Protein AF-A0A349YRS5-F1 (afdb_monomer)

Mean predicted aligned error: 6.75 Å

Solvent-accessible surface area (backbone atoms only — not comparable to full-atom values): 13621 Å² total; per-residue (Å²): 133,70,89,57,61,86,84,57,50,69,67,52,47,31,51,50,52,54,49,52,39,61,76,34,66,84,51,34,19,33,78,42,52,66,72,74,42,80,62,32,50,51,46,48,50,60,59,49,63,75,43,62,90,45,69,84,42,66,69,57,45,72,68,31,41,66,50,50,53,49,48,51,18,53,76,48,39,84,59,73,55,45,65,62,51,51,52,53,52,52,58,57,50,70,76,37,58,69,75,54,49,52,52,49,32,45,48,48,44,50,51,34,56,79,67,62,39,40,58,68,51,97,62,46,80,48,71,61,43,51,52,42,60,28,50,63,64,38,55,65,42,70,71,51,52,53,51,50,52,52,60,55,67,67,46,87,77,79,69,86,40,71,72,54,51,52,54,51,44,52,67,72,41,40,45,55,67,69,59,37,56,71,67,40,46,50,56,44,52,51,51,50,55,51,50,50,51,42,32,68,73,66,66,46,49,62,68,56,45,52,67,76,43,62,69,50,50,42,69,56,48,54,52,46,40,54,48,42,54,51,51,52,53,53,53,54,61,62,70,77,111

Structure (mmCIF, N/CA/C/O backbone):
data_AF-A0A349YRS5-F1
#
_entry.id   AF-A0A349YRS5-F1
#
loop_
_atom_site.group_PDB
_atom_site.id
_atom_site.type_symbol
_atom_site.label_atom_id
_atom_site.label_alt_id
_atom_site.label_comp_id
_atom_site.label_asym_id
_atom_site.label_entity_id
_atom_site.label_seq_id
_atom_site.pdbx_PDB_ins_code
_atom_site.Cartn_x
_atom_site.Cartn_y
_atom_site.Cartn_z
_atom_site.occupancy
_atom_site.B_iso_or_equiv
_atom_site.auth_seq_id
_atom_site.auth_comp_id
_atom_site.auth_asym_id
_atom_site.auth_atom_id
_atom_site.pdbx_PDB_model_num
ATOM 1 N N . MET A 1 1 ? 0.084 -20.744 2.364 1.00 56.84 1 MET A N 1
ATOM 2 C CA . MET A 1 1 ? -0.082 -20.944 3.818 1.00 56.84 1 MET A CA 1
ATOM 3 C C . MET A 1 1 ? -0.581 -19.625 4.374 1.00 56.84 1 MET A C 1
ATOM 5 O O . MET A 1 1 ? -0.015 -18.611 3.984 1.00 56.84 1 MET A O 1
ATOM 9 N N . ASN A 1 2 ? -1.650 -19.629 5.167 1.00 76.69 2 ASN A N 1
ATOM 10 C CA . ASN A 1 2 ? -2.227 -18.401 5.727 1.00 76.69 2 ASN A CA 1
ATOM 11 C C . ASN A 1 2 ? -1.286 -17.829 6.794 1.00 76.69 2 ASN A C 1
ATOM 13 O O . ASN A 1 2 ? -0.588 -18.596 7.462 1.00 76.69 2 ASN A O 1
ATOM 17 N N . MET A 1 3 ? -1.243 -16.505 6.924 1.00 84.19 3 MET A N 1
ATOM 18 C CA . MET A 1 3 ? -0.431 -15.836 7.945 1.00 84.19 3 MET A CA 1
ATOM 19 C C . MET A 1 3 ? -1.120 -15.859 9.313 1.00 84.19 3 MET A C 1
ATOM 21 O O . MET A 1 3 ? -0.452 -15.929 10.340 1.00 84.19 3 MET A O 1
ATOM 25 N N . LEU A 1 4 ? -2.450 -15.793 9.322 1.00 87.81 4 LEU A N 1
ATOM 26 C CA . LEU A 1 4 ? -3.288 -15.680 10.503 1.00 87.81 4 LEU A CA 1
ATOM 27 C C . LEU A 1 4 ? -4.075 -16.974 10.723 1.00 87.81 4 LEU A C 1
ATOM 29 O O . LEU A 1 4 ? -4.604 -17.578 9.787 1.00 87.81 4 LEU A O 1
ATOM 33 N N . ASP A 1 5 ? -4.197 -17.366 11.989 1.00 86.00 5 ASP A N 1
ATOM 34 C CA . ASP A 1 5 ? -5.050 -18.472 12.416 1.00 86.00 5 ASP A CA 1
ATOM 35 C C . ASP A 1 5 ? -6.344 -17.936 13.049 1.00 86.00 5 ASP A C 1
ATOM 37 O O . ASP A 1 5 ? -6.356 -16.943 13.781 1.00 86.00 5 ASP A O 1
ATOM 41 N N . SER A 1 6 ? -7.462 -18.606 12.765 1.00 82.81 6 SER A N 1
ATOM 42 C CA . SER A 1 6 ? -8.791 -18.257 13.281 1.00 82.81 6 SER A CA 1
ATOM 43 C C . SER A 1 6 ? -8.921 -18.310 14.811 1.00 82.81 6 SER A C 1
ATOM 45 O O . SER A 1 6 ? -9.888 -17.774 15.357 1.00 82.81 6 SER A O 1
ATOM 47 N N . THR A 1 7 ? -7.972 -18.935 15.508 1.00 86.38 7 THR A N 1
ATOM 48 C CA . THR A 1 7 ? -7.892 -19.011 16.970 1.00 86.38 7 THR A CA 1
ATOM 49 C C . THR A 1 7 ? -7.209 -17.793 17.591 1.00 86.38 7 THR A C 1
ATOM 51 O O . THR A 1 7 ? -7.458 -17.510 18.762 1.00 86.38 7 THR A O 1
ATOM 54 N N . LEU A 1 8 ? -6.447 -17.011 16.815 1.00 88.31 8 LEU A N 1
ATOM 55 C CA . LEU A 1 8 ? -5.715 -15.854 17.330 1.00 88.31 8 LEU A CA 1
ATOM 56 C C . LEU A 1 8 ? -6.669 -14.754 17.812 1.00 88.31 8 LEU A C 1
ATOM 58 O O . LEU A 1 8 ? -7.643 -14.375 17.144 1.00 88.31 8 LEU A O 1
ATOM 62 N N . SER A 1 9 ? -6.376 -14.203 18.981 1.00 89.75 9 SER A N 1
ATOM 63 C CA . SER A 1 9 ? -6.917 -12.934 19.458 1.00 89.75 9 SER A CA 1
ATOM 64 C C . SER A 1 9 ? -6.357 -11.764 18.642 1.00 89.75 9 SER A C 1
ATOM 66 O O . SER A 1 9 ? -5.326 -11.882 17.989 1.00 89.75 9 SER A O 1
ATOM 68 N N . LEU A 1 10 ? -6.998 -10.590 18.698 1.00 88.94 10 LEU A N 1
ATOM 69 C CA . LEU A 1 10 ? -6.473 -9.398 18.013 1.00 88.94 10 LEU A CA 1
ATOM 70 C C . LEU A 1 10 ? -5.079 -8.992 18.501 1.00 88.94 10 LEU A C 1
ATOM 72 O O . LEU A 1 10 ? -4.285 -8.526 17.699 1.00 88.94 10 LEU A O 1
ATOM 76 N N . LYS A 1 11 ? -4.763 -9.204 19.785 1.00 91.81 11 LYS A N 1
ATOM 77 C CA . LYS A 1 11 ? -3.414 -8.943 20.308 1.00 91.81 11 LYS A CA 1
ATOM 78 C C . LYS A 1 11 ? -2.377 -9.866 19.669 1.00 91.81 11 LYS A C 1
ATOM 80 O O . LYS A 1 11 ? -1.285 -9.423 19.341 1.00 91.81 11 LYS A O 1
ATOM 85 N N . GLU A 1 12 ? -2.726 -11.135 19.478 1.00 93.75 12 GLU A N 1
ATOM 86 C CA . GLU A 1 12 ? -1.850 -12.101 18.811 1.00 93.75 12 GLU A CA 1
ATOM 87 C C . GLU A 1 12 ? -1.746 -11.828 17.308 1.00 93.75 12 GLU A C 1
ATOM 89 O O . GLU A 1 12 ? -0.670 -11.991 16.741 1.00 93.75 12 GLU A O 1
ATOM 94 N N . ILE A 1 13 ? -2.821 -11.361 16.665 1.00 93.19 13 ILE A N 1
ATOM 95 C CA . ILE A 1 13 ? -2.788 -10.914 15.266 1.00 93.19 13 ILE A CA 1
ATOM 96 C C . ILE A 1 13 ? -1.872 -9.695 15.119 1.00 93.19 13 ILE A C 1
ATOM 98 O O . ILE A 1 13 ? -0.989 -9.716 14.270 1.00 93.19 13 ILE A O 1
ATOM 102 N N . GLU A 1 14 ? -2.028 -8.676 15.969 1.00 93.81 14 GLU A N 1
ATOM 103 C CA . GLU A 1 14 ? -1.174 -7.482 15.985 1.00 93.81 14 GLU A CA 1
ATOM 104 C C . GLU A 1 14 ? 0.304 -7.868 16.115 1.00 93.81 14 GLU A C 1
ATOM 106 O O . GLU A 1 14 ? 1.143 -7.430 15.329 1.00 93.81 14 GLU A O 1
A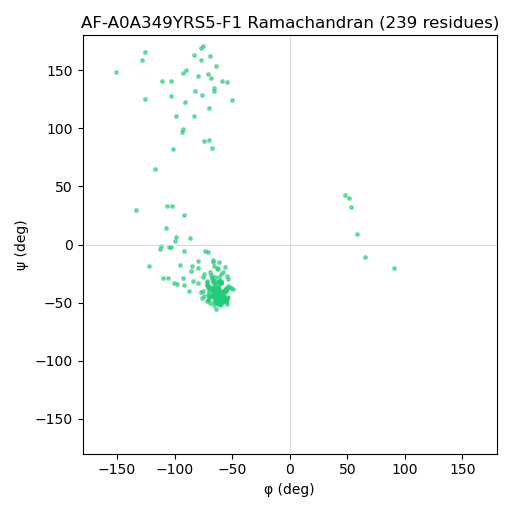TOM 111 N N . HIS A 1 15 ? 0.610 -8.763 17.059 1.00 94.12 15 HIS A N 1
ATOM 112 C CA . HIS A 1 15 ? 1.958 -9.280 17.255 1.00 94.12 15 HIS A CA 1
ATOM 113 C C . HIS A 1 15 ? 2.466 -10.052 16.030 1.00 94.12 15 HIS A C 1
ATOM 115 O O . HIS A 1 15 ? 3.591 -9.834 15.594 1.00 94.12 15 HIS A O 1
ATOM 121 N N . THR A 1 16 ? 1.628 -10.905 15.436 1.00 93.56 16 THR A N 1
ATOM 122 C CA . THR A 1 16 ? 1.968 -11.690 14.238 1.00 93.56 16 THR A CA 1
ATOM 123 C C . THR A 1 16 ? 2.288 -10.787 13.047 1.00 93.56 16 THR A C 1
ATOM 125 O O . THR A 1 16 ? 3.259 -11.032 12.332 1.00 93.56 16 THR A O 1
ATOM 128 N N . LEU A 1 17 ? 1.508 -9.720 12.845 1.00 92.56 17 LEU A N 1
ATOM 129 C CA . LEU A 1 17 ? 1.749 -8.727 11.798 1.00 92.56 17 LEU A CA 1
ATOM 130 C C . LEU A 1 17 ? 3.063 -7.976 12.043 1.00 92.56 17 LEU A C 1
ATOM 132 O O . LEU A 1 17 ? 3.889 -7.889 11.135 1.00 92.56 17 LEU A O 1
ATOM 136 N N . ALA A 1 18 ? 3.297 -7.499 13.269 1.00 91.94 18 ALA A N 1
ATOM 137 C CA . ALA A 1 18 ? 4.545 -6.831 13.637 1.00 91.94 18 ALA A CA 1
ATOM 138 C C . ALA A 1 18 ? 5.767 -7.746 13.431 1.00 91.94 18 ALA A C 1
ATOM 140 O O . ALA A 1 18 ? 6.769 -7.338 12.841 1.00 91.94 18 ALA A O 1
ATOM 141 N N . GLU A 1 19 ? 5.674 -9.014 13.843 1.00 92.00 19 GLU A N 1
ATOM 142 C CA . GLU A 1 19 ? 6.720 -10.004 13.593 1.00 92.00 19 GLU A CA 1
ATOM 143 C C . GLU A 1 19 ? 6.942 -10.257 12.101 1.00 92.00 19 GLU A C 1
ATOM 145 O O . GLU A 1 19 ? 8.088 -10.410 11.676 1.00 92.00 19 GLU A O 1
ATOM 150 N N . ALA A 1 20 ? 5.877 -10.321 11.298 1.00 90.06 20 ALA A N 1
ATOM 151 C CA . ALA A 1 20 ? 5.981 -10.528 9.859 1.00 90.06 20 ALA A CA 1
ATOM 152 C C . ALA A 1 20 ? 6.712 -9.364 9.175 1.00 90.06 20 ALA A C 1
ATOM 154 O O . ALA A 1 20 ? 7.584 -9.611 8.338 1.00 90.06 20 ALA A O 1
ATOM 155 N N . ILE A 1 21 ? 6.413 -8.122 9.572 1.00 89.12 21 ILE A N 1
ATOM 156 C CA . ILE A 1 21 ? 7.116 -6.921 9.098 1.00 89.12 21 ILE A CA 1
ATOM 157 C C . ILE A 1 21 ? 8.593 -6.983 9.512 1.00 89.12 21 ILE A C 1
ATOM 159 O O . ILE A 1 21 ? 9.483 -6.849 8.671 1.00 89.12 21 ILE A O 1
ATOM 163 N N . ALA A 1 22 ? 8.871 -7.268 10.788 1.00 87.31 22 ALA A N 1
ATOM 164 C CA . ALA A 1 22 ? 10.231 -7.301 11.321 1.00 87.31 22 ALA A CA 1
ATOM 165 C C . ALA A 1 22 ? 11.098 -8.417 10.705 1.00 87.31 22 ALA A C 1
ATOM 167 O O . ALA A 1 22 ? 12.252 -8.179 10.345 1.00 87.31 22 ALA A O 1
ATOM 168 N N . LYS A 1 23 ? 10.556 -9.633 10.547 1.00 86.50 23 LYS A N 1
ATOM 169 C CA . LYS A 1 23 ? 11.267 -10.788 9.961 1.00 86.50 23 LYS A CA 1
ATOM 170 C C . LYS A 1 23 ? 11.564 -10.593 8.475 1.00 86.50 23 LYS A C 1
ATOM 172 O O . LYS A 1 23 ? 12.559 -11.115 7.982 1.00 86.50 23 LYS A O 1
ATOM 177 N N . LYS A 1 24 ? 10.719 -9.842 7.763 1.00 80.12 24 LYS A N 1
ATOM 178 C CA . LYS A 1 24 ? 10.863 -9.538 6.332 1.00 80.12 24 LYS A CA 1
ATOM 179 C C . LYS A 1 24 ? 11.397 -8.121 6.097 1.00 80.12 24 LYS A C 1
ATOM 181 O O . LYS A 1 24 ? 11.022 -7.480 5.112 1.00 80.12 24 LYS A O 1
ATOM 186 N N . LYS A 1 25 ? 12.259 -7.624 6.993 1.00 72.06 25 LYS A N 1
ATOM 187 C CA . LYS A 1 25 ? 12.823 -6.272 6.909 1.00 72.06 25 LYS A CA 1
ATOM 188 C C . LYS A 1 25 ? 13.393 -6.009 5.510 1.00 72.06 25 LYS A C 1
ATOM 190 O O . LYS A 1 25 ? 14.218 -6.773 5.019 1.00 72.06 25 LYS A O 1
ATOM 195 N N . GLY A 1 26 ? 12.922 -4.940 4.873 1.00 70.00 26 GLY A N 1
ATOM 196 C CA . GLY A 1 26 ? 13.306 -4.553 3.511 1.00 70.00 26 GLY A CA 1
ATOM 197 C C . GLY A 1 26 ? 12.424 -5.126 2.396 1.00 70.00 26 GLY A C 1
ATOM 198 O O . GLY A 1 26 ? 12.389 -4.515 1.332 1.00 70.00 26 GLY A O 1
ATOM 199 N N . LYS A 1 27 ? 11.672 -6.211 2.643 1.00 77.56 27 LYS A N 1
ATOM 200 C CA . LYS A 1 27 ? 10.698 -6.791 1.695 1.00 77.56 27 LYS A CA 1
ATOM 201 C C . LYS A 1 27 ? 9.260 -6.361 1.968 1.00 77.56 27 LYS A C 1
ATOM 203 O O . LYS A 1 27 ? 8.484 -6.192 1.038 1.00 77.56 27 LYS A O 1
ATOM 208 N N . VAL A 1 28 ? 8.898 -6.168 3.237 1.00 84.19 28 VAL A N 1
ATOM 209 C CA . VAL A 1 28 ? 7.606 -5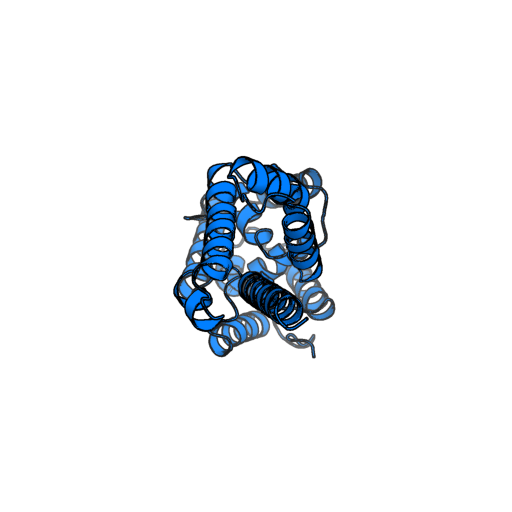.570 3.604 1.00 84.19 28 VAL A CA 1
ATOM 210 C C . VAL A 1 28 ? 7.816 -4.075 3.784 1.00 84.19 28 VAL A C 1
ATOM 212 O O . VAL A 1 28 ? 8.313 -3.638 4.820 1.00 84.19 28 VAL A O 1
ATOM 215 N N . ARG A 1 29 ? 7.508 -3.304 2.739 1.00 80.50 29 ARG A N 1
ATOM 216 C CA . ARG A 1 29 ? 7.678 -1.845 2.712 1.00 80.50 29 ARG A CA 1
ATOM 217 C C . ARG A 1 29 ? 6.352 -1.133 2.830 1.00 80.50 29 ARG A C 1
ATOM 219 O O . ARG A 1 29 ? 6.311 -0.044 3.366 1.00 80.50 29 ARG A O 1
ATOM 226 N N . THR A 1 30 ? 5.269 -1.732 2.379 1.00 80.94 30 THR A N 1
ATOM 227 C CA . THR A 1 30 ? 3.906 -1.226 2.523 1.00 80.94 30 THR A CA 1
ATOM 228 C C . THR A 1 30 ? 3.026 -2.282 3.176 1.00 80.94 30 THR A C 1
ATOM 230 O O . THR A 1 30 ? 3.387 -3.458 3.232 1.00 80.94 30 THR A O 1
ATOM 233 N N . ILE A 1 31 ? 1.837 -1.889 3.640 1.00 80.44 31 ILE A N 1
ATOM 234 C CA . ILE A 1 31 ? 0.835 -2.850 4.127 1.00 80.44 31 ILE A CA 1
ATOM 235 C C . ILE A 1 31 ? 0.436 -3.843 3.019 1.00 80.44 31 ILE A C 1
ATOM 237 O O . ILE A 1 31 ? 0.171 -5.008 3.310 1.00 80.44 31 ILE A O 1
ATOM 241 N N . GLY A 1 32 ? 0.459 -3.419 1.750 1.00 75.00 32 GLY A N 1
ATOM 242 C CA . GLY A 1 32 ? 0.218 -4.291 0.595 1.00 75.00 32 GLY A CA 1
ATOM 243 C C . GLY A 1 32 ? 1.228 -5.437 0.464 1.00 75.00 32 GLY A C 1
ATOM 244 O O . GLY A 1 32 ? 0.862 -6.545 0.076 1.00 75.00 32 GLY A O 1
ATOM 245 N N . ASP A 1 33 ? 2.478 -5.224 0.884 1.00 79.12 33 ASP A N 1
ATOM 246 C CA . ASP A 1 33 ? 3.545 -6.228 0.770 1.00 79.12 33 ASP A CA 1
ATOM 247 C C . ASP A 1 33 ? 3.400 -7.385 1.784 1.00 79.12 33 ASP A C 1
ATOM 249 O O . ASP A 1 33 ? 4.143 -8.369 1.731 1.00 79.12 33 ASP A O 1
ATOM 253 N N . LEU A 1 34 ? 2.434 -7.316 2.712 1.00 80.81 34 LEU A N 1
ATOM 254 C CA . LEU A 1 34 ? 2.158 -8.401 3.661 1.00 80.81 34 LEU A CA 1
ATOM 255 C C . LEU A 1 34 ? 1.608 -9.671 2.984 1.00 80.81 34 LEU A C 1
ATOM 257 O O . LEU A 1 34 ? 1.640 -10.731 3.611 1.00 80.81 34 LEU A O 1
ATOM 261 N N . GLN A 1 35 ? 1.176 -9.594 1.714 1.00 76.44 35 GLN A N 1
ATOM 262 C CA . GLN A 1 35 ? 0.700 -10.729 0.900 1.00 76.44 35 GLN A CA 1
ATOM 263 C C . GLN A 1 35 ? -0.324 -11.611 1.634 1.00 76.44 35 GLN A C 1
ATOM 265 O O . GLN A 1 35 ? -0.258 -12.843 1.610 1.00 76.44 35 GLN A O 1
ATOM 270 N N . LEU A 1 36 ? -1.263 -10.975 2.331 1.00 80.81 36 LEU A N 1
ATOM 271 C CA . LEU A 1 36 ? -2.300 -11.683 3.068 1.00 80.81 36 LEU A CA 1
ATOM 272 C C . LEU A 1 36 ? -3.271 -12.378 2.114 1.00 80.81 36 LEU A C 1
ATOM 274 O O . LEU A 1 36 ? -3.622 -11.879 1.045 1.00 80.81 36 LEU A O 1
ATOM 278 N N . THR A 1 37 ? -3.715 -13.559 2.521 1.00 83.94 37 THR A N 1
ATOM 279 C CA . THR A 1 37 ? -4.666 -14.369 1.765 1.00 83.94 37 THR A CA 1
ATOM 280 C C . THR A 1 37 ? -6.103 -13.919 2.021 1.00 83.94 37 THR A C 1
ATOM 282 O O . THR A 1 37 ? -6.411 -13.289 3.032 1.00 83.94 37 THR A O 1
ATOM 285 N N . SER A 1 38 ? -7.032 -14.326 1.149 1.00 82.12 38 SER A N 1
ATOM 286 C CA . SER A 1 38 ? -8.472 -14.105 1.365 1.00 82.12 38 SER A CA 1
ATOM 287 C C . SER A 1 38 ? -8.972 -14.625 2.720 1.00 82.12 38 SER A C 1
ATOM 289 O O . SER A 1 38 ? -9.910 -14.065 3.283 1.00 82.12 38 SER A O 1
ATOM 291 N N . GLU A 1 39 ? -8.344 -15.668 3.265 1.00 86.19 39 GLU A N 1
ATOM 292 C CA . GLU A 1 39 ? -8.711 -16.244 4.556 1.00 86.19 39 GLU A CA 1
ATOM 293 C C . GLU A 1 39 ? -8.205 -15.401 5.733 1.00 86.19 39 GLU A C 1
ATOM 295 O O . GLU A 1 39 ? -8.967 -15.146 6.667 1.00 86.19 39 GLU A O 1
ATOM 300 N N . ASP A 1 40 ? -6.979 -14.873 5.649 1.00 87.81 40 ASP A N 1
ATOM 301 C CA . ASP A 1 40 ? -6.434 -13.930 6.639 1.00 87.81 40 ASP A CA 1
ATOM 302 C C . ASP A 1 40 ? -7.368 -12.723 6.810 1.00 87.81 40 ASP A C 1
ATOM 304 O O . ASP A 1 40 ? -7.672 -12.276 7.921 1.00 87.81 40 ASP A O 1
ATOM 308 N N . TYR A 1 41 ? -7.917 -12.240 5.697 1.00 84.75 41 TYR A N 1
ATOM 309 C CA . TYR A 1 41 ? -8.850 -11.126 5.704 1.00 84.75 41 TYR A CA 1
ATOM 310 C C . TYR A 1 41 ? -10.225 -11.463 6.282 1.00 84.75 41 TYR A C 1
ATOM 312 O O . TYR A 1 41 ? -10.820 -10.626 6.968 1.00 84.75 41 TYR A O 1
ATOM 320 N N . LYS A 1 42 ? -10.741 -12.682 6.070 1.00 86.31 42 LYS A N 1
ATOM 321 C CA . LYS A 1 42 ? -11.972 -13.128 6.747 1.00 86.31 42 LYS A CA 1
ATOM 322 C C . LYS A 1 42 ? -11.781 -13.148 8.258 1.00 86.31 42 LYS A C 1
ATOM 324 O O . LYS A 1 42 ? -12.671 -12.691 8.979 1.00 86.31 42 LYS A O 1
ATOM 329 N N . ILE A 1 43 ? -10.625 -13.618 8.732 1.00 89.25 43 ILE A N 1
ATOM 330 C CA . ILE A 1 43 ? -10.279 -13.622 10.158 1.00 89.25 43 ILE A CA 1
ATOM 331 C C . ILE A 1 43 ? -10.280 -12.185 10.697 1.00 89.25 43 ILE A C 1
ATOM 333 O O . ILE A 1 43 ? -10.997 -11.902 11.661 1.00 89.25 43 ILE A O 1
ATOM 337 N N . LEU A 1 44 ? -9.575 -11.257 10.037 1.00 89.00 44 LEU A N 1
ATOM 338 C CA . LEU A 1 44 ? -9.559 -9.836 10.415 1.00 89.00 44 LEU A CA 1
ATOM 339 C C . LEU A 1 44 ? -10.967 -9.220 10.429 1.00 89.00 44 LEU A C 1
ATOM 341 O O . LEU A 1 44 ? -11.350 -8.572 11.405 1.00 89.00 44 LEU A O 1
ATOM 345 N N . SER A 1 45 ? -11.779 -9.469 9.397 1.00 87.62 45 SER A N 1
ATOM 346 C CA . SER A 1 45 ? -13.146 -8.941 9.314 1.00 87.62 45 SER A CA 1
ATOM 347 C C . SER A 1 45 ? -14.027 -9.430 10.463 1.00 87.62 45 SER A C 1
ATOM 349 O O . SER A 1 45 ? -14.731 -8.636 11.093 1.00 87.62 45 SER A O 1
ATOM 351 N N . LEU A 1 46 ? -13.971 -10.727 10.783 1.00 86.81 46 LEU A N 1
ATOM 352 C CA . LEU A 1 46 ? -14.726 -11.303 11.896 1.00 86.81 46 LEU A CA 1
ATOM 353 C C . LEU A 1 46 ? -14.307 -10.696 13.234 1.00 86.81 46 LEU A C 1
ATOM 355 O O . LEU A 1 46 ? -15.167 -10.390 14.062 1.00 86.81 46 LEU A O 1
ATOM 359 N N . ARG A 1 47 ? -13.003 -10.478 13.435 1.00 87.19 47 ARG A N 1
ATOM 360 C CA . ARG A 1 47 ? -12.484 -9.840 14.646 1.00 87.19 47 ARG A CA 1
ATOM 361 C C . ARG A 1 47 ? -12.968 -8.400 14.770 1.00 87.19 47 ARG A C 1
ATOM 363 O O . ARG A 1 47 ? -13.518 -8.048 15.810 1.00 87.19 47 ARG A O 1
ATOM 370 N N . PHE A 1 48 ? -12.872 -7.596 13.713 1.00 84.38 48 PHE A N 1
ATOM 371 C CA . PHE A 1 48 ? -13.255 -6.182 13.769 1.00 84.38 48 PHE A CA 1
ATOM 372 C C . PHE A 1 48 ? -14.764 -5.922 13.800 1.00 84.38 48 PHE A C 1
ATOM 374 O O . PHE A 1 48 ? -15.188 -4.926 14.390 1.00 84.38 48 PHE A O 1
ATOM 381 N N . ARG A 1 49 ? -15.607 -6.824 13.275 1.00 81.94 49 ARG A N 1
ATOM 382 C CA . ARG A 1 49 ? -17.074 -6.723 13.444 1.00 81.94 49 ARG A CA 1
ATOM 383 C C . ARG A 1 49 ? -17.479 -6.616 14.917 1.00 81.94 49 ARG A C 1
ATOM 385 O O . ARG A 1 49 ? -18.358 -5.825 15.248 1.00 81.94 49 ARG A O 1
ATOM 392 N N . GLY A 1 50 ? -16.798 -7.338 15.810 1.00 74.44 50 GLY A N 1
ATOM 393 C CA . GLY A 1 50 ? -17.044 -7.275 17.256 1.00 74.44 50 GLY A CA 1
ATOM 394 C C . GLY A 1 50 ? -16.712 -5.923 17.905 1.00 74.44 50 GLY A C 1
ATOM 395 O O . GLY A 1 50 ? -17.214 -5.629 18.994 1.00 74.44 50 GLY A O 1
ATOM 396 N N . PHE A 1 51 ? -15.913 -5.087 17.234 1.00 74.75 51 PHE A N 1
ATOM 397 C CA . PHE A 1 51 ? -15.405 -3.815 17.752 1.00 74.75 51 PHE A CA 1
ATOM 398 C C . PHE A 1 51 ? -16.111 -2.576 17.201 1.00 74.75 51 PHE A C 1
ATOM 400 O O . PHE A 1 51 ? -15.836 -1.481 17.682 1.00 74.75 51 PHE A O 1
ATOM 407 N N . GLN A 1 52 ? -17.083 -2.715 16.289 1.00 73.69 52 GLN A N 1
ATOM 408 C CA . GLN A 1 52 ? -17.850 -1.568 15.771 1.00 73.69 52 GLN A CA 1
ATOM 409 C C . GLN A 1 52 ? -18.487 -0.723 16.890 1.00 73.69 52 GLN A C 1
ATOM 411 O O . GLN A 1 52 ? -18.501 0.503 16.824 1.00 73.69 52 GLN A O 1
ATOM 416 N N . LYS A 1 53 ? -18.936 -1.362 17.978 1.00 79.75 53 LYS A N 1
ATOM 417 C CA . LYS A 1 53 ? -19.480 -0.670 19.161 1.00 79.75 53 LYS A CA 1
ATOM 418 C C . LYS A 1 53 ? -18.453 0.165 19.943 1.00 79.75 53 LYS A C 1
ATOM 420 O O . LYS A 1 53 ? -18.845 0.994 20.756 1.00 79.75 53 LYS A O 1
ATOM 425 N N . TYR A 1 54 ? -17.158 -0.043 19.706 1.00 80.25 54 TYR A N 1
ATOM 426 C CA . TYR A 1 54 ? -16.049 0.670 20.346 1.00 80.25 54 TYR A CA 1
ATOM 427 C C . TYR A 1 54 ? -15.350 1.654 19.399 1.00 80.25 54 TYR A C 1
ATOM 429 O O . TYR A 1 54 ? -14.278 2.144 19.732 1.00 80.25 54 TYR A O 1
ATOM 437 N N . GLN A 1 55 ? -15.951 1.992 18.252 1.00 77.94 55 GLN A N 1
ATOM 438 C CA . GLN A 1 55 ? -15.353 2.881 17.241 1.00 77.94 55 GLN A CA 1
ATOM 439 C C . GLN A 1 55 ? -14.941 4.273 17.764 1.00 77.94 55 GLN A C 1
ATOM 441 O O . GLN A 1 55 ? -14.110 4.930 17.145 1.00 77.94 55 GLN A O 1
ATOM 446 N N . ASN A 1 56 ? -15.489 4.707 18.906 1.00 83.38 56 ASN A N 1
ATOM 447 C CA . ASN A 1 56 ? -15.161 5.976 19.568 1.00 83.38 56 ASN A CA 1
ATOM 448 C C . ASN A 1 56 ? -14.159 5.827 20.731 1.00 83.38 56 ASN A C 1
ATOM 450 O O . ASN A 1 56 ? -13.926 6.785 21.464 1.00 83.38 56 ASN A O 1
ATOM 454 N N . ASN A 1 57 ? -13.598 4.635 20.946 1.00 88.81 57 ASN A N 1
ATOM 455 C CA . ASN A 1 57 ? -12.600 4.379 21.978 1.00 88.81 57 ASN A CA 1
ATOM 456 C C . ASN A 1 57 ? -11.199 4.406 21.359 1.00 88.81 57 ASN A C 1
ATOM 458 O O . ASN A 1 57 ? -10.838 3.492 20.619 1.00 88.81 57 ASN A O 1
ATOM 462 N N . ILE A 1 58 ? -10.412 5.434 21.689 1.00 88.19 58 ILE A N 1
ATOM 463 C CA . ILE A 1 58 ? -9.062 5.613 21.141 1.00 88.19 58 ILE A CA 1
ATOM 464 C C . ILE A 1 58 ? -8.132 4.436 21.463 1.00 88.19 58 ILE A C 1
ATOM 466 O O . ILE A 1 58 ? -7.362 4.032 20.601 1.00 88.19 58 ILE A O 1
ATOM 470 N N . ASN A 1 59 ? -8.313 3.788 22.619 1.00 89.88 59 ASN A N 1
ATOM 471 C CA . ASN A 1 59 ? -7.489 2.657 23.048 1.00 89.88 59 ASN A CA 1
ATOM 472 C C . ASN A 1 59 ? -7.549 1.475 22.067 1.00 89.88 59 ASN A C 1
ATOM 474 O O . ASN A 1 59 ? -6.642 0.652 22.042 1.00 89.88 59 ASN A O 1
ATOM 478 N N . ILE A 1 60 ? -8.633 1.341 21.290 1.00 89.38 60 ILE A N 1
ATOM 479 C CA . ILE A 1 60 ? -8.736 0.302 20.255 1.00 89.38 60 ILE A CA 1
ATOM 480 C C . ILE A 1 60 ? -7.782 0.594 19.103 1.00 89.38 60 ILE A C 1
ATOM 482 O O . ILE A 1 60 ? -7.185 -0.332 18.566 1.00 89.38 60 ILE A O 1
ATOM 486 N N . TYR A 1 61 ? -7.641 1.864 18.734 1.00 89.31 61 TYR A N 1
ATOM 487 C CA . TYR A 1 61 ? -6.737 2.273 17.672 1.00 89.31 61 TYR A CA 1
ATOM 488 C C . TYR A 1 61 ? -5.296 2.141 18.148 1.00 89.31 61 TYR A C 1
ATOM 490 O O . TYR A 1 61 ? -4.552 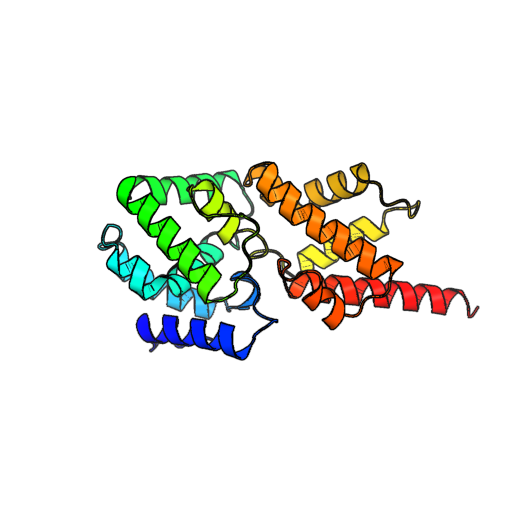1.430 17.500 1.00 89.31 61 TYR A O 1
ATOM 498 N N . GLU A 1 62 ? -4.964 2.654 19.336 1.00 90.19 62 GLU A N 1
ATOM 499 C CA . GLU A 1 62 ? -3.626 2.528 19.946 1.00 90.19 62 GLU A CA 1
ATOM 500 C C . GLU A 1 62 ? -3.155 1.064 20.085 1.00 90.19 62 GLU A C 1
ATOM 502 O O . GLU A 1 62 ? -1.981 0.761 19.902 1.00 90.19 62 GLU A O 1
ATOM 507 N N . GLN A 1 63 ? -4.054 0.131 20.429 1.00 91.62 63 GLN A N 1
ATOM 508 C CA . GLN A 1 63 ? -3.681 -1.272 20.671 1.00 91.62 63 GLN A CA 1
ATOM 509 C C . GLN A 1 63 ? -3.633 -2.144 19.414 1.00 91.62 63 GLN A C 1
ATOM 511 O O . GLN A 1 63 ? -3.021 -3.211 19.459 1.00 91.62 63 GLN A O 1
ATOM 516 N N . PHE A 1 64 ? -4.335 -1.758 18.347 1.00 92.88 64 PHE A N 1
ATOM 517 C CA . PHE A 1 64 ? -4.572 -2.616 17.180 1.00 92.88 64 PHE A CA 1
ATOM 518 C C . PHE A 1 64 ? -4.321 -1.882 15.857 1.00 92.88 64 PHE A C 1
ATOM 520 O O . PHE A 1 64 ? -4.986 -2.164 14.854 1.00 92.88 64 PHE A O 1
ATOM 527 N N . SER A 1 65 ? -3.404 -0.912 15.860 1.00 91.44 65 SER A N 1
ATOM 528 C CA . SER A 1 65 ? -3.103 -0.049 14.719 1.00 91.44 65 SER A CA 1
ATOM 529 C C . SER A 1 65 ? -2.752 -0.835 13.460 1.00 91.44 65 SER A C 1
ATOM 531 O O . SER A 1 65 ? -3.365 -0.602 12.420 1.00 91.44 65 SER A O 1
ATOM 533 N N . LEU A 1 66 ? -1.814 -1.790 13.522 1.00 91.38 66 LEU A N 1
ATOM 534 C CA . LEU A 1 66 ? -1.405 -2.562 12.343 1.00 91.38 66 LEU A CA 1
ATOM 535 C C . LEU A 1 66 ? -2.551 -3.418 11.822 1.00 91.38 66 LEU A C 1
ATOM 537 O O . LEU A 1 66 ? -2.788 -3.464 10.614 1.00 91.38 66 LEU A O 1
ATOM 541 N N . SER A 1 67 ? -3.296 -4.061 12.717 1.00 92.00 67 SER A N 1
ATOM 542 C CA . SER A 1 67 ? -4.456 -4.872 12.355 1.00 92.00 67 SER A CA 1
ATOM 543 C C . SER A 1 67 ? -5.532 -4.027 11.664 1.00 92.00 67 SER A C 1
ATOM 545 O O . SER A 1 67 ? -6.099 -4.452 10.656 1.00 92.00 67 SER A O 1
ATOM 547 N N . LEU A 1 68 ? -5.791 -2.813 12.162 1.00 89.69 68 LEU A N 1
ATOM 548 C CA . LEU A 1 68 ? -6.736 -1.864 11.568 1.00 89.69 68 LEU A CA 1
ATOM 549 C C . LEU A 1 68 ? -6.253 -1.353 10.212 1.00 89.69 68 LEU A C 1
ATOM 551 O O . LEU A 1 68 ? -7.044 -1.315 9.271 1.00 89.69 68 LEU A O 1
ATOM 555 N N . LEU A 1 69 ? -4.970 -1.003 10.093 1.00 88.06 69 LEU A N 1
ATOM 556 C CA . LEU A 1 69 ? -4.367 -0.560 8.836 1.00 88.06 69 LEU A CA 1
ATOM 557 C C . LEU A 1 69 ? -4.436 -1.648 7.760 1.00 88.06 69 LEU A C 1
ATOM 559 O O . LEU A 1 69 ? -4.795 -1.394 6.608 1.00 88.06 69 LEU A O 1
ATOM 563 N N . THR A 1 70 ? -4.150 -2.879 8.166 1.00 88.25 70 THR A N 1
ATOM 564 C CA . THR A 1 70 ? -4.214 -4.076 7.329 1.00 88.25 70 THR A CA 1
ATOM 565 C C . THR A 1 70 ? -5.639 -4.362 6.867 1.00 88.25 70 THR A C 1
ATOM 567 O O . THR A 1 70 ? -5.887 -4.579 5.680 1.00 88.25 70 THR A O 1
ATOM 570 N N . TYR A 1 71 ? -6.600 -4.316 7.792 1.00 86.50 71 TYR A N 1
ATOM 571 C CA . TYR A 1 71 ? -8.008 -4.512 7.471 1.00 86.50 71 TYR A CA 1
ATOM 572 C C . TYR A 1 71 ? -8.560 -3.396 6.573 1.00 86.50 71 TYR A C 1
ATOM 574 O O . TYR A 1 71 ? -9.279 -3.680 5.617 1.00 86.50 71 TYR A O 1
ATOM 582 N N . GLY A 1 72 ? -8.191 -2.142 6.846 1.00 82.81 72 GLY A N 1
ATOM 583 C CA . GLY A 1 72 ? -8.544 -0.985 6.027 1.00 82.81 72 GLY A CA 1
ATOM 584 C C . GLY A 1 72 ? -8.040 -1.131 4.596 1.00 82.81 72 GLY A C 1
ATOM 585 O O . GLY A 1 72 ? -8.831 -1.020 3.667 1.00 82.81 72 GLY A O 1
ATOM 586 N N . SER A 1 73 ? -6.767 -1.490 4.419 1.00 80.88 73 SER A N 1
ATOM 587 C CA . SER A 1 73 ? -6.179 -1.714 3.091 1.00 80.88 73 SER A CA 1
ATOM 588 C C . SER A 1 73 ? -6.945 -2.779 2.300 1.00 80.88 73 SER A C 1
ATOM 590 O O . SER A 1 73 ? -7.247 -2.585 1.127 1.00 80.88 73 SER A O 1
ATOM 592 N N . TYR A 1 74 ? -7.360 -3.869 2.954 1.00 78.62 74 TYR A N 1
ATOM 593 C CA . TYR A 1 74 ? -8.151 -4.917 2.307 1.00 78.62 74 TYR A CA 1
ATOM 594 C C . TYR A 1 74 ? -9.549 -4.484 1.881 1.00 78.62 74 TYR A C 1
ATOM 596 O O . TYR A 1 74 ? -9.990 -4.837 0.789 1.00 78.62 74 TYR A O 1
ATOM 604 N N . LEU A 1 75 ? -10.257 -3.741 2.740 1.00 77.31 75 LEU A N 1
ATOM 605 C CA . LEU A 1 75 ? -11.638 -3.320 2.482 1.00 77.31 75 LEU A CA 1
ATOM 606 C C . LEU A 1 75 ? -11.797 -2.588 1.149 1.00 77.31 75 LEU A C 1
ATOM 608 O O . LEU A 1 75 ? -12.884 -2.606 0.569 1.00 77.31 75 LEU A O 1
ATOM 612 N N . PHE A 1 76 ? -10.725 -1.953 0.686 1.00 75.25 76 PHE A N 1
ATOM 613 C CA . PHE A 1 76 ? -10.705 -1.180 -0.546 1.00 75.25 76 PHE A CA 1
ATOM 614 C C . PHE A 1 76 ? -9.828 -1.811 -1.633 1.00 75.25 76 PHE A C 1
ATOM 616 O O . PHE A 1 76 ? -9.833 -1.340 -2.764 1.00 75.25 76 PHE A O 1
ATOM 623 N N . MET A 1 77 ? -9.132 -2.912 -1.331 1.00 72.88 77 MET A N 1
ATOM 624 C CA . MET A 1 77 ? -8.237 -3.582 -2.272 1.00 72.88 77 MET A CA 1
ATOM 625 C C . MET A 1 77 ? -8.980 -4.143 -3.484 1.00 72.88 77 MET A C 1
ATOM 627 O O . MET A 1 77 ? -8.396 -4.203 -4.549 1.00 72.88 77 MET A O 1
ATOM 631 N N . THR A 1 78 ? -10.238 -4.568 -3.362 1.00 71.94 78 THR A N 1
ATOM 632 C CA . THR A 1 78 ? -11.006 -5.129 -4.494 1.00 71.94 78 THR A CA 1
ATOM 633 C C . THR A 1 78 ? -11.969 -4.131 -5.132 1.00 71.94 78 THR A C 1
ATOM 635 O O . THR A 1 78 ? -12.759 -4.522 -5.983 1.00 71.94 78 THR A O 1
ATOM 638 N N . GLU A 1 79 ? -11.984 -2.882 -4.669 1.00 78.38 79 GLU A N 1
ATOM 639 C CA . GLU A 1 79 ? -12.854 -1.848 -5.218 1.00 78.38 79 GLU A CA 1
ATOM 640 C C . GLU A 1 79 ? -12.115 -1.117 -6.344 1.00 78.38 79 GLU A C 1
ATOM 642 O O . GLU A 1 79 ? -11.012 -0.594 -6.149 1.00 78.38 79 GLU A O 1
ATOM 647 N N . GLU A 1 80 ? -12.716 -1.121 -7.530 1.00 74.19 80 GLU A N 1
ATOM 648 C CA . GLU A 1 80 ? -12.161 -0.470 -8.720 1.00 74.19 80 GLU A CA 1
ATOM 649 C C . GLU A 1 80 ? -12.697 0.959 -8.862 1.00 74.19 80 GLU A C 1
ATOM 651 O O . GLU A 1 80 ? -11.972 1.827 -9.340 1.00 74.19 80 GLU A O 1
ATOM 656 N N . GLU A 1 81 ? -13.914 1.227 -8.370 1.00 82.00 81 GLU A N 1
ATOM 657 C CA . GLU A 1 81 ? -14.601 2.512 -8.514 1.00 82.00 81 GLU A CA 1
ATOM 658 C C . GLU A 1 81 ? -14.153 3.532 -7.441 1.00 82.00 81 GLU A C 1
ATOM 660 O O . GLU A 1 81 ? -14.508 3.402 -6.258 1.00 82.00 81 GLU A O 1
ATOM 665 N N . PRO A 1 82 ? -13.423 4.603 -7.814 1.00 77.94 82 PRO A N 1
ATOM 666 C CA . PRO A 1 82 ? -12.891 5.595 -6.874 1.00 77.94 82 PRO A CA 1
ATOM 667 C C . PRO A 1 82 ? -13.929 6.263 -5.972 1.00 77.94 82 PRO A C 1
ATOM 669 O O . PRO A 1 82 ? -13.684 6.524 -4.787 1.00 77.94 82 PRO A O 1
ATOM 672 N N . GLN A 1 83 ? -15.098 6.558 -6.541 1.00 82.38 83 GLN A N 1
ATOM 673 C CA . GLN A 1 83 ? -16.193 7.230 -5.855 1.00 82.38 83 GLN A CA 1
ATOM 674 C C . GLN A 1 83 ? -16.737 6.342 -4.736 1.00 82.38 83 GLN A C 1
ATOM 676 O O . GLN A 1 83 ? -16.922 6.817 -3.617 1.00 82.38 83 GLN A O 1
ATOM 681 N N . VAL A 1 84 ? -16.889 5.040 -4.995 1.00 84.88 84 VAL A N 1
ATOM 682 C CA . VAL A 1 84 ? -17.380 4.073 -4.007 1.00 84.88 84 VAL A CA 1
ATOM 683 C C . VAL A 1 84 ? -16.410 3.956 -2.829 1.00 84.88 84 VAL A C 1
ATOM 685 O O . VAL A 1 84 ? -16.841 3.903 -1.673 1.00 84.88 84 VAL A O 1
ATOM 688 N N . ILE A 1 85 ? -15.098 3.957 -3.089 1.00 79.44 85 ILE A N 1
ATOM 689 C CA . ILE A 1 85 ? -14.078 3.940 -2.028 1.00 79.44 85 ILE A CA 1
ATOM 690 C C . ILE A 1 85 ? -14.176 5.198 -1.169 1.00 79.44 85 ILE A C 1
ATOM 692 O O . ILE A 1 85 ? -14.265 5.116 0.061 1.00 79.44 85 ILE A O 1
ATOM 696 N N . SER A 1 86 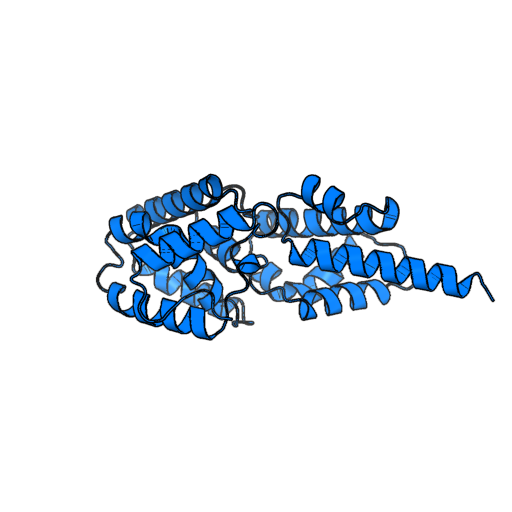? -14.196 6.357 -1.827 1.00 79.69 86 SER A N 1
ATOM 697 C CA . SER A 1 86 ? -14.260 7.656 -1.165 1.00 79.69 86 SER A CA 1
ATOM 698 C C . SER A 1 86 ? -15.504 7.752 -0.282 1.00 79.69 86 SER A C 1
ATOM 700 O O . SER A 1 86 ? -15.399 8.046 0.909 1.00 79.69 86 SER A O 1
ATOM 702 N N . GLU A 1 87 ? -16.679 7.414 -0.817 1.00 85.31 87 GLU A N 1
ATOM 703 C CA . GLU A 1 87 ? -17.944 7.402 -0.080 1.00 85.31 87 GLU A CA 1
ATOM 704 C C . GLU A 1 87 ? -17.904 6.478 1.142 1.00 85.31 87 GLU A C 1
ATOM 706 O O . GLU A 1 87 ? -18.320 6.880 2.234 1.00 85.31 87 GLU A O 1
ATOM 711 N N . LYS A 1 88 ? -17.366 5.258 0.999 1.00 84.44 88 LYS A N 1
ATOM 712 C CA . LYS A 1 88 ? -17.226 4.309 2.115 1.00 84.44 88 LYS A CA 1
ATOM 713 C C . LYS A 1 88 ? -16.341 4.881 3.222 1.00 84.44 88 LYS A C 1
ATOM 715 O O . LYS A 1 88 ? -16.721 4.814 4.393 1.00 84.44 88 LYS A O 1
ATOM 720 N N . ILE A 1 89 ? -15.193 5.469 2.884 1.00 81.88 89 ILE A N 1
ATOM 721 C CA . ILE A 1 89 ? -14.265 6.008 3.888 1.00 81.88 89 ILE A CA 1
ATOM 722 C C . ILE A 1 89 ? -14.843 7.251 4.560 1.00 81.88 89 ILE A C 1
ATOM 724 O O . ILE A 1 89 ? -14.831 7.331 5.789 1.00 81.88 89 ILE A O 1
ATOM 728 N N . TYR A 1 90 ? -15.425 8.183 3.802 1.00 85.12 90 TYR A N 1
ATOM 729 C CA . TYR A 1 90 ? -16.093 9.347 4.386 1.00 85.12 90 TYR A CA 1
ATOM 730 C C . TYR A 1 90 ? -17.289 8.946 5.260 1.00 85.12 90 TYR A C 1
ATOM 732 O O . TYR A 1 90 ? -17.506 9.548 6.312 1.00 85.12 90 TYR A O 1
ATOM 740 N N . SER A 1 91 ? -18.029 7.895 4.892 1.00 87.25 91 SER A N 1
ATOM 741 C CA . SER A 1 91 ? -19.113 7.335 5.711 1.00 87.25 91 SER A CA 1
ATOM 742 C C . SER A 1 91 ? -18.614 6.722 7.025 1.00 87.25 91 SER A C 1
ATOM 744 O O . SER A 1 91 ? -19.278 6.839 8.056 1.00 87.25 91 SER A O 1
ATOM 746 N N . LEU A 1 92 ? -17.445 6.074 7.024 1.00 84.00 92 LEU A N 1
ATOM 747 C CA . LEU A 1 92 ? -16.817 5.563 8.246 1.00 84.00 92 LEU A CA 1
ATOM 748 C C . LEU A 1 92 ? -16.290 6.710 9.116 1.00 84.00 92 LEU A C 1
ATOM 750 O O . LEU A 1 92 ? -16.582 6.760 10.310 1.00 84.00 92 LEU A O 1
ATOM 754 N N . ALA A 1 93 ? -15.570 7.655 8.511 1.00 85.12 93 ALA A N 1
ATOM 755 C CA . ALA A 1 93 ? -14.979 8.789 9.207 1.00 85.12 93 ALA A CA 1
ATOM 756 C C . ALA A 1 93 ? -16.042 9.704 9.831 1.00 85.12 93 ALA A C 1
ATOM 758 O O . ALA A 1 93 ? -15.874 10.144 10.965 1.00 85.12 93 ALA A O 1
ATOM 759 N N . SER A 1 94 ? -17.168 9.949 9.150 1.00 88.25 94 SER A N 1
ATOM 760 C CA . SER A 1 94 ? -18.235 10.837 9.641 1.00 88.25 94 SER A CA 1
ATOM 761 C C . SER A 1 94 ? -18.903 10.356 10.935 1.00 88.25 94 SER A C 1
ATOM 763 O O . SER A 1 94 ? -19.477 11.162 11.666 1.00 88.25 94 SER A O 1
ATOM 765 N N . LYS A 1 95 ? -18.791 9.062 11.259 1.00 88.62 95 LYS A N 1
ATOM 766 C CA . LYS A 1 95 ? -19.290 8.474 12.514 1.00 88.62 95 LYS A CA 1
ATOM 767 C C . LYS A 1 95 ? -18.360 8.721 13.703 1.00 88.62 95 LYS A C 1
ATOM 769 O O . LYS A 1 95 ? -18.771 8.513 14.844 1.00 88.62 95 LYS A O 1
ATOM 774 N N . ILE A 1 96 ? -17.126 9.145 13.440 1.00 87.06 96 ILE A N 1
ATOM 775 C CA . ILE A 1 96 ? -16.089 9.387 14.438 1.00 87.06 96 ILE A CA 1
ATOM 776 C C . ILE A 1 96 ? -15.975 10.904 14.657 1.00 87.06 96 ILE A C 1
ATOM 778 O O . ILE A 1 96 ? -15.796 11.647 13.692 1.00 87.06 96 ILE A O 1
ATOM 782 N N . PRO A 1 97 ? -16.034 11.407 15.901 1.00 90.19 97 PRO A N 1
ATOM 783 C CA . PRO A 1 97 ? -15.802 12.820 16.196 1.00 90.19 97 PRO A CA 1
ATOM 784 C C . PRO A 1 97 ? -14.457 13.333 15.655 1.00 90.19 97 PRO A C 1
ATOM 786 O O . PRO A 1 97 ? -13.435 12.665 15.798 1.00 90.19 97 PRO A O 1
ATOM 789 N N . GLN A 1 98 ? -14.415 14.556 15.113 1.00 89.56 98 GLN A N 1
ATOM 790 C CA . GLN A 1 98 ? -13.217 15.107 14.451 1.00 89.56 98 GLN A CA 1
ATOM 791 C C . GLN A 1 98 ? -11.951 15.093 15.330 1.00 89.56 98 GLN A C 1
ATOM 793 O O . GLN A 1 98 ? -10.853 14.838 14.841 1.00 89.56 98 GLN A O 1
ATOM 798 N N . HIS A 1 99 ? -12.083 15.348 16.635 1.00 89.50 99 HIS A N 1
ATOM 799 C CA . HIS A 1 99 ? -10.945 15.297 17.559 1.00 89.50 99 HIS A CA 1
ATOM 800 C C . HIS A 1 99 ? -10.388 13.873 17.732 1.00 89.50 99 HIS A C 1
ATOM 802 O O . HIS A 1 99 ? -9.184 13.721 17.909 1.00 89.50 99 HIS A O 1
ATOM 808 N N . LEU A 1 100 ? -11.238 12.840 17.646 1.00 90.38 100 LEU A N 1
ATOM 809 C CA . LEU A 1 100 ? -10.810 11.440 17.647 1.00 90.38 100 LEU A CA 1
ATOM 810 C C . LEU A 1 100 ? -10.206 11.051 16.302 1.00 90.38 100 LEU A C 1
ATOM 812 O O . LEU A 1 100 ? -9.176 10.393 16.297 1.00 90.38 100 LEU A O 1
ATOM 816 N N . GLN A 1 101 ? -10.769 11.514 15.180 1.00 89.75 101 GLN A N 1
ATOM 817 C CA . GLN A 1 101 ? -10.168 11.287 13.859 1.00 89.75 101 GLN A CA 1
ATOM 818 C C . GLN A 1 101 ? -8.708 11.757 13.822 1.00 89.75 101 GLN A C 1
ATOM 820 O O . GLN A 1 101 ? -7.846 11.024 13.358 1.00 89.75 101 GLN A O 1
ATOM 825 N N . ARG A 1 102 ? -8.413 12.950 14.363 1.00 89.50 102 ARG A N 1
ATOM 826 C CA . ARG A 1 102 ? -7.038 13.476 14.434 1.00 89.50 102 ARG A CA 1
ATOM 827 C C . ARG A 1 102 ? -6.099 12.561 15.219 1.00 89.50 102 ARG A C 1
ATOM 829 O O . ARG A 1 102 ? -5.011 12.288 14.736 1.00 89.50 102 ARG A O 1
ATOM 836 N N . LYS A 1 103 ? -6.539 12.067 16.379 1.00 91.62 103 LYS A N 1
ATOM 837 C CA . LYS A 1 103 ? -5.751 11.128 17.191 1.00 91.62 103 LYS A CA 1
ATOM 838 C C . LYS A 1 103 ? -5.534 9.796 16.478 1.00 91.62 103 LYS A C 1
ATOM 840 O O . LYS A 1 103 ? -4.429 9.293 16.464 1.00 91.62 103 LYS A O 1
ATOM 845 N N . ILE A 1 104 ? -6.567 9.254 15.836 1.00 91.19 104 ILE A N 1
ATOM 846 C CA . ILE A 1 104 ? -6.467 7.999 15.076 1.00 91.19 104 ILE A CA 1
ATOM 847 C C . ILE A 1 104 ? -5.445 8.127 13.941 1.00 91.19 104 ILE A C 1
ATOM 849 O O . ILE A 1 104 ? -4.637 7.229 13.732 1.00 91.19 104 ILE A O 1
ATOM 853 N N . LEU A 1 105 ? -5.472 9.247 13.213 1.00 90.88 105 LEU A N 1
ATOM 854 C CA . LEU A 1 105 ? -4.509 9.513 12.145 1.00 90.88 105 LEU A CA 1
ATOM 855 C C . LEU A 1 105 ? -3.078 9.633 12.683 1.00 90.88 105 LEU A C 1
ATOM 857 O O . LEU A 1 105 ? -2.158 9.123 12.053 1.00 90.88 105 LEU A O 1
ATOM 861 N N . GLU A 1 106 ? -2.903 10.258 13.848 1.00 91.50 106 GLU A N 1
ATOM 862 C CA . GLU A 1 106 ? -1.613 10.348 14.538 1.00 91.50 106 GLU A CA 1
ATOM 863 C C . GLU A 1 106 ? -1.091 8.965 14.958 1.00 91.50 106 GLU A C 1
ATOM 865 O O . GLU A 1 106 ? 0.050 8.637 14.644 1.00 91.50 106 GLU A O 1
ATOM 870 N N . GLU A 1 107 ? -1.932 8.112 15.550 1.00 92.56 107 GLU A N 1
ATOM 871 C CA . GLU A 1 107 ? -1.567 6.732 15.910 1.00 92.56 107 GLU A CA 1
ATOM 872 C C . GLU A 1 107 ? -1.167 5.894 14.688 1.00 92.56 107 GLU A C 1
ATOM 874 O O . GLU A 1 107 ? -0.188 5.143 14.718 1.00 92.56 107 GLU A O 1
ATOM 879 N N . PHE A 1 108 ? -1.880 6.048 13.570 1.00 91.44 108 PHE A N 1
ATOM 880 C CA . PHE A 1 108 ? -1.507 5.395 12.317 1.00 91.44 108 PHE A CA 1
ATOM 881 C C . PHE A 1 108 ? -0.177 5.920 11.760 1.00 91.44 108 PHE A C 1
ATOM 883 O O . PHE A 1 108 ? 0.645 5.122 11.312 1.00 91.44 108 PHE A O 1
ATOM 890 N N . ASP A 1 109 ? 0.072 7.232 11.819 1.00 90.12 109 ASP A N 1
ATOM 891 C CA . ASP A 1 109 ? 1.336 7.841 11.380 1.00 90.12 109 ASP A CA 1
ATOM 892 C C . ASP A 1 109 ? 2.525 7.346 12.219 1.00 90.12 109 ASP A C 1
ATOM 894 O O . ASP A 1 109 ? 3.576 7.008 11.668 1.00 90.12 109 ASP A O 1
ATOM 898 N N . ILE A 1 110 ? 2.346 7.249 13.541 1.00 91.44 110 ILE A N 1
ATOM 899 C CA . ILE A 1 110 ? 3.328 6.685 14.478 1.00 91.44 110 ILE A CA 1
ATOM 900 C C . ILE A 1 110 ? 3.603 5.225 14.123 1.00 91.44 110 ILE A C 1
ATOM 902 O O . ILE A 1 110 ? 4.754 4.859 13.888 1.00 91.44 110 ILE A O 1
ATOM 906 N N . THR A 1 111 ? 2.552 4.417 13.985 1.00 91.56 111 THR A N 1
ATOM 907 C CA . THR A 1 111 ? 2.667 2.980 13.698 1.00 91.56 111 THR A CA 1
ATOM 908 C C . THR A 1 111 ? 3.449 2.715 12.411 1.00 91.56 111 THR A C 1
ATOM 910 O O . THR A 1 111 ? 4.312 1.838 12.377 1.00 91.56 111 THR A O 1
ATOM 913 N N . ILE A 1 112 ? 3.191 3.482 11.347 1.00 88.44 112 ILE A N 1
ATOM 914 C CA . ILE A 1 112 ? 3.921 3.373 10.075 1.00 88.44 112 ILE A CA 1
ATOM 915 C C . ILE A 1 112 ? 5.411 3.639 10.281 1.00 88.44 112 ILE A C 1
ATOM 917 O O . ILE A 1 112 ? 6.245 2.854 9.829 1.00 88.44 112 ILE A O 1
ATOM 921 N N . LYS A 1 113 ? 5.750 4.725 10.983 1.00 87.94 113 LYS A N 1
ATOM 922 C CA . LYS A 1 113 ? 7.141 5.121 11.235 1.00 87.94 113 LYS A CA 1
ATOM 923 C C . LYS A 1 113 ? 7.877 4.098 12.090 1.00 87.94 113 LYS A C 1
ATOM 925 O O . LYS A 1 113 ? 8.989 3.709 11.741 1.00 87.94 113 LYS A O 1
ATOM 930 N N . GLU A 1 114 ? 7.260 3.638 13.174 1.00 90.31 114 GLU A N 1
ATOM 931 C CA . GLU A 1 114 ? 7.843 2.642 14.079 1.00 90.31 114 GLU A CA 1
ATOM 932 C C . GLU A 1 114 ? 8.118 1.315 13.369 1.00 90.31 114 GLU A C 1
ATOM 934 O O . GLU A 1 114 ? 9.159 0.694 13.584 1.00 90.31 114 GLU A O 1
ATOM 939 N N . ASN A 1 115 ? 7.233 0.920 12.453 1.00 87.94 115 ASN A N 1
ATOM 940 C CA . ASN A 1 115 ? 7.388 -0.298 11.662 1.00 87.94 115 ASN A CA 1
ATOM 941 C C . ASN A 1 115 ? 8.218 -0.097 10.384 1.00 87.94 115 ASN A C 1
ATOM 943 O O . ASN A 1 115 ? 8.357 -1.030 9.596 1.00 87.94 115 ASN A O 1
ATOM 947 N N . SER A 1 116 ? 8.800 1.092 10.175 1.00 83.88 116 SER A N 1
ATOM 948 C CA . SER A 1 116 ? 9.567 1.439 8.966 1.00 83.88 116 SER A CA 1
ATOM 949 C C . SER A 1 116 ? 8.797 1.180 7.663 1.00 83.88 116 SER A C 1
ATOM 951 O O . SER A 1 116 ? 9.387 0.838 6.638 1.00 83.88 116 SER A O 1
ATOM 953 N N . LEU A 1 117 ? 7.473 1.333 7.710 1.00 85.25 117 LEU A N 1
ATOM 954 C CA . LEU A 1 117 ? 6.614 1.226 6.544 1.00 85.25 117 LEU A CA 1
ATOM 955 C C . LEU A 1 117 ? 6.666 2.532 5.748 1.00 85.25 117 LEU A C 1
ATOM 957 O O . LEU A 1 117 ? 6.763 3.640 6.274 1.00 85.25 117 LEU A O 1
ATOM 961 N N . SER A 1 118 ? 6.587 2.381 4.442 1.00 77.50 118 SER A N 1
ATOM 962 C CA . SER A 1 118 ? 6.526 3.438 3.457 1.00 77.50 118 SER A CA 1
ATOM 963 C C . SER A 1 118 ? 5.102 3.934 3.326 1.00 77.50 118 SER A C 1
ATOM 965 O O . SER A 1 118 ? 4.162 3.159 3.151 1.00 77.50 118 SER A O 1
ATOM 967 N N . ASN A 1 119 ? 4.969 5.252 3.361 1.00 71.00 119 ASN A N 1
ATOM 968 C CA . ASN A 1 119 ? 3.744 5.955 3.043 1.00 71.00 119 ASN A CA 1
ATOM 969 C C . ASN A 1 119 ? 4.076 6.993 1.961 1.00 71.00 119 ASN A C 1
ATOM 971 O O . ASN A 1 119 ? 4.996 7.793 2.164 1.00 71.00 119 ASN A O 1
ATOM 975 N N . PRO A 1 120 ? 3.383 6.994 0.810 1.00 61.69 120 PRO A N 1
ATOM 976 C CA . PRO A 1 120 ? 3.539 8.055 -0.188 1.00 61.69 120 PRO A CA 1
ATOM 977 C C . PRO A 1 120 ? 3.146 9.432 0.363 1.00 61.69 120 PRO A C 1
ATOM 979 O O . PRO A 1 120 ? 3.700 10.442 -0.065 1.00 61.69 120 PRO A O 1
ATOM 982 N N . SER A 1 121 ? 2.234 9.484 1.340 1.00 60.81 121 SER A N 1
ATOM 983 C CA . SER A 1 121 ? 1.904 10.711 2.058 1.00 60.81 121 SER A CA 1
ATOM 984 C C . SER A 1 121 ? 3.015 11.034 3.055 1.00 60.81 121 SER A C 1
ATOM 986 O O . SER A 1 121 ? 3.378 10.204 3.885 1.00 60.81 121 SER A O 1
ATOM 988 N N . ILE A 1 122 ? 3.527 12.267 3.016 1.00 62.12 122 ILE A N 1
ATOM 989 C CA . ILE A 1 122 ? 4.590 12.734 3.926 1.00 62.12 122 ILE A CA 1
ATOM 990 C C . ILE A 1 122 ? 4.132 12.664 5.399 1.00 62.12 122 ILE A C 1
ATOM 992 O O . ILE A 1 122 ? 4.942 12.392 6.284 1.00 62.12 122 ILE A O 1
ATOM 996 N N . HIS A 1 123 ? 2.836 12.884 5.654 1.00 74.44 123 HIS A N 1
ATOM 997 C CA . HIS A 1 123 ? 2.183 12.789 6.964 1.00 74.44 123 HIS A CA 1
ATOM 998 C C . HIS A 1 123 ? 0.711 12.385 6.816 1.00 74.44 123 HIS A C 1
ATOM 1000 O O . HIS A 1 123 ? 0.059 12.827 5.869 1.00 74.44 123 HIS A O 1
ATOM 1006 N N . LEU A 1 124 ? 0.160 11.652 7.790 1.00 80.88 124 LEU A N 1
ATOM 1007 C CA . LEU A 1 124 ? -1.285 11.399 7.891 1.00 80.88 124 LEU A CA 1
ATOM 1008 C C . LEU A 1 124 ? -1.972 12.434 8.789 1.00 80.88 124 LEU A C 1
ATOM 1010 O O . LEU A 1 124 ? -1.948 12.350 10.012 1.00 80.88 124 LEU A O 1
ATOM 1014 N N . LYS A 1 125 ? -2.599 13.439 8.179 1.00 81.62 125 LYS A N 1
ATOM 1015 C CA . LYS A 1 125 ? -3.318 14.526 8.868 1.00 81.62 125 LYS A CA 1
ATOM 1016 C C . LYS A 1 125 ? -4.782 14.637 8.459 1.00 81.62 125 LYS A C 1
ATOM 1018 O O . LYS A 1 125 ? -5.568 15.258 9.176 1.00 81.62 125 LYS A O 1
ATOM 1023 N N . THR A 1 126 ? -5.159 14.063 7.320 1.00 82.75 126 THR A N 1
ATOM 1024 C CA . THR A 1 126 ? -6.521 14.125 6.783 1.00 82.75 126 THR A CA 1
ATOM 1025 C C . THR A 1 126 ? -7.054 12.738 6.444 1.00 82.75 126 THR A C 1
ATOM 1027 O O . THR A 1 126 ? -6.298 11.795 6.220 1.00 82.75 126 THR A O 1
ATOM 1030 N N . VAL A 1 127 ? -8.384 12.621 6.372 1.00 80.44 127 VAL A N 1
ATOM 1031 C CA . VAL A 1 127 ? -9.046 11.392 5.91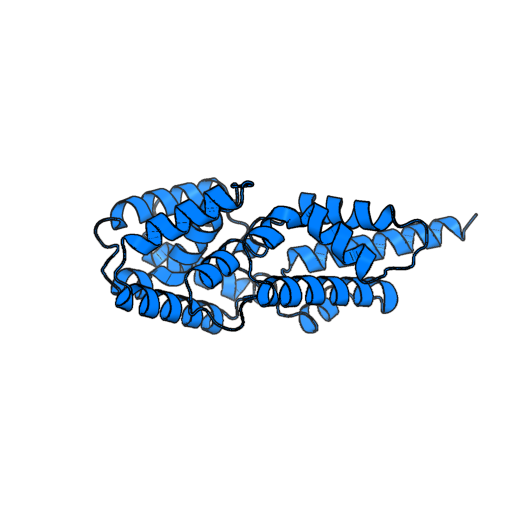3 1.00 80.44 127 VAL A CA 1
ATOM 1032 C C . VAL A 1 127 ? -8.585 11.033 4.501 1.00 80.44 127 VAL A C 1
ATOM 1034 O O . VAL A 1 127 ? -8.270 9.878 4.273 1.00 80.44 127 VAL A O 1
ATOM 1037 N N . SER A 1 128 ? -8.453 12.003 3.590 1.00 75.81 128 SER A N 1
ATOM 1038 C CA . SER A 1 128 ? -7.961 11.763 2.224 1.00 75.81 128 SER A CA 1
ATOM 1039 C C . SER A 1 128 ? -6.573 11.113 2.205 1.00 75.81 128 SER A C 1
ATOM 1041 O O . SER A 1 128 ? -6.365 10.155 1.474 1.00 75.81 128 SER A O 1
ATOM 1043 N N . GLN A 1 129 ? -5.654 11.540 3.076 1.00 78.12 129 GLN A N 1
ATOM 1044 C CA . GLN A 1 129 ? -4.327 10.916 3.199 1.00 78.12 129 GLN A CA 1
ATOM 1045 C C . GLN A 1 129 ? -4.394 9.480 3.742 1.00 78.12 129 GLN A C 1
ATOM 1047 O O . GLN A 1 129 ? -3.577 8.638 3.374 1.00 78.12 129 GLN A O 1
ATOM 1052 N N . LEU A 1 130 ? -5.382 9.171 4.588 1.00 78.12 130 LEU A N 1
ATOM 1053 C CA . LEU A 1 130 ? -5.649 7.796 5.016 1.00 78.12 130 LEU A CA 1
ATOM 1054 C C . LEU A 1 130 ? -6.171 6.931 3.861 1.00 78.12 130 LEU A C 1
ATOM 1056 O O . LEU A 1 130 ? -5.789 5.768 3.757 1.00 78.12 130 LEU A O 1
ATOM 1060 N N . ILE A 1 131 ? -6.998 7.498 2.973 1.00 75.50 131 ILE A N 1
ATOM 1061 C CA . ILE A 1 131 ? -7.396 6.817 1.733 1.00 75.50 131 ILE A CA 1
ATOM 1062 C C . ILE A 1 131 ? -6.151 6.497 0.899 1.00 75.50 131 ILE A C 1
ATOM 1064 O O . ILE A 1 131 ? -5.996 5.364 0.440 1.00 75.50 131 ILE A O 1
ATOM 1068 N N . SER A 1 132 ? -5.239 7.467 0.770 1.00 71.12 132 SER A N 1
ATOM 1069 C CA . SER A 1 132 ? -3.962 7.280 0.082 1.00 71.12 132 SER A CA 1
ATOM 1070 C C . SER A 1 132 ? -3.161 6.118 0.640 1.00 71.12 132 SER A C 1
ATOM 1072 O O . SER A 1 132 ? -2.747 5.242 -0.113 1.00 71.12 132 SER A O 1
ATOM 1074 N N . LEU A 1 133 ? -3.020 6.044 1.960 1.00 74.25 133 LEU A N 1
ATOM 1075 C CA . LEU A 1 133 ? -2.328 4.941 2.616 1.00 74.25 133 LEU A CA 1
ATOM 1076 C C . LEU A 1 133 ? -2.947 3.569 2.313 1.00 74.25 133 LEU A C 1
ATOM 1078 O O . LEU A 1 133 ? -2.217 2.619 2.047 1.00 74.25 133 LEU A O 1
ATOM 1082 N N . PHE A 1 134 ? -4.274 3.446 2.390 1.00 73.50 134 PHE A N 1
ATOM 1083 C CA . PHE A 1 134 ? -4.944 2.154 2.216 1.00 73.50 134 PHE A CA 1
ATOM 1084 C C . PHE A 1 134 ? -4.885 1.621 0.795 1.00 73.50 134 PHE A C 1
ATOM 1086 O O . PHE A 1 134 ? -5.037 0.417 0.601 1.00 73.50 134 PHE A O 1
ATOM 1093 N N . LEU A 1 135 ? -4.700 2.493 -0.189 1.00 70.81 135 LEU A N 1
ATOM 1094 C CA . LEU A 1 135 ? -4.831 2.140 -1.595 1.00 70.81 135 LEU A CA 1
ATOM 1095 C C . LEU A 1 135 ? -3.507 2.138 -2.348 1.00 70.81 135 LEU A C 1
ATOM 1097 O O . LEU A 1 135 ? -3.369 1.390 -3.315 1.00 70.81 135 LEU A O 1
ATOM 1101 N N . PHE A 1 136 ? -2.539 2.955 -1.925 1.00 67.56 136 PHE A N 1
ATOM 1102 C CA . PHE A 1 136 ? -1.307 3.102 -2.683 1.00 67.56 136 PHE A CA 1
ATOM 1103 C C . PHE A 1 136 ? -0.496 1.817 -2.583 1.00 67.56 136 PHE A C 1
ATOM 1105 O O . PHE A 1 136 ? -0.114 1.395 -1.491 1.00 67.56 136 PHE A O 1
ATOM 1112 N N . TYR A 1 137 ? -0.284 1.173 -3.729 1.00 66.75 137 TYR A N 1
ATOM 1113 C CA . TYR A 1 137 ? 0.363 -0.135 -3.880 1.00 66.75 137 TYR A CA 1
ATOM 1114 C C . TYR A 1 137 ? -0.366 -1.342 -3.279 1.00 66.75 137 TYR A C 1
ATOM 1116 O O . TYR A 1 137 ? -0.003 -2.467 -3.605 1.00 66.75 137 TYR A O 1
ATOM 1124 N N . SER A 1 138 ? -1.418 -1.164 -2.477 1.00 63.50 138 SER A N 1
ATOM 1125 C CA . SER A 1 138 ? -2.125 -2.295 -1.856 1.00 63.50 138 SER A CA 1
ATOM 1126 C C . SER A 1 138 ? -2.894 -3.158 -2.859 1.00 63.50 138 SER A C 1
ATOM 1128 O O . SER A 1 138 ? -3.080 -4.348 -2.628 1.00 63.50 138 SER A O 1
ATOM 1130 N N . HIS A 1 139 ? -3.312 -2.578 -3.986 1.00 63.94 139 HIS A N 1
ATOM 1131 C CA . HIS A 1 139 ? -3.992 -3.286 -5.075 1.00 63.94 139 HIS A CA 1
ATOM 1132 C C . HIS A 1 139 ? -3.052 -3.741 -6.192 1.00 63.94 139 HIS A C 1
ATOM 1134 O O . HIS A 1 139 ? -3.431 -4.593 -6.996 1.00 63.94 139 HIS A O 1
ATOM 1140 N N . ASN A 1 140 ? -1.850 -3.168 -6.271 1.00 72.94 140 ASN A N 1
ATOM 1141 C CA . ASN A 1 140 ? -0.981 -3.336 -7.427 1.00 72.94 140 ASN A CA 1
ATOM 1142 C C . ASN A 1 140 ? -0.369 -4.731 -7.417 1.00 72.94 140 ASN A C 1
ATOM 1144 O O . ASN A 1 140 ? 0.689 -4.964 -6.851 1.00 72.94 140 ASN A O 1
ATOM 1148 N N . SER A 1 141 ? -1.074 -5.674 -8.028 1.00 74.94 141 SER A N 1
ATOM 1149 C CA . SER A 1 141 ? -0.598 -7.037 -8.231 1.00 74.94 141 SER A CA 1
ATOM 1150 C C . SER A 1 141 ? 0.403 -7.103 -9.385 1.00 74.94 141 SER A C 1
ATOM 1152 O O . SER A 1 141 ? 0.478 -6.187 -10.206 1.00 74.94 141 SER A O 1
ATOM 1154 N N . ASN A 1 142 ? 1.087 -8.242 -9.526 1.00 78.19 142 ASN A N 1
ATOM 1155 C CA . ASN A 1 142 ? 1.919 -8.518 -10.705 1.00 78.19 142 ASN A CA 1
ATOM 1156 C C . ASN A 1 142 ? 1.166 -8.255 -12.011 1.00 78.19 142 ASN A C 1
ATOM 1158 O O . ASN A 1 142 ? 1.724 -7.659 -12.914 1.00 78.19 142 ASN A O 1
ATOM 1162 N N . SER A 1 143 ? -0.129 -8.582 -12.081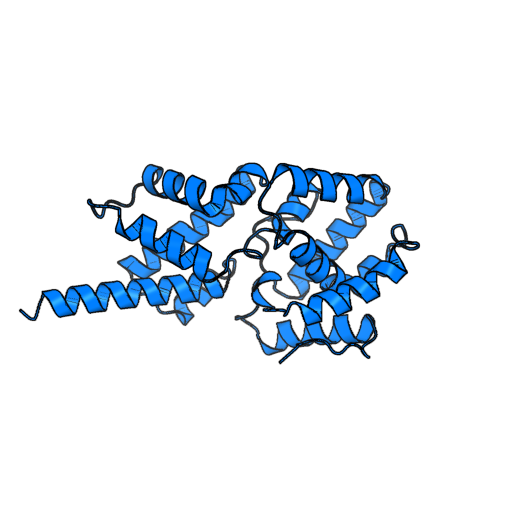 1.00 81.44 143 SER A N 1
ATOM 1163 C CA . SER A 1 143 ? -0.924 -8.351 -13.293 1.00 81.44 143 SER A CA 1
ATOM 1164 C C . SER A 1 143 ? -1.096 -6.871 -13.661 1.00 81.44 143 SER A C 1
ATOM 1166 O O . SER A 1 143 ? -1.251 -6.553 -14.837 1.00 81.44 143 SER A O 1
ATOM 1168 N N . ILE A 1 144 ? -1.069 -5.963 -12.680 1.00 85.62 144 ILE A N 1
ATOM 1169 C CA . ILE A 1 144 ? -1.107 -4.516 -12.927 1.00 85.62 144 ILE A CA 1
ATOM 1170 C C . ILE A 1 144 ? 0.248 -4.046 -13.446 1.00 85.62 144 ILE A C 1
ATOM 1172 O O . ILE A 1 144 ? 0.294 -3.311 -14.429 1.00 85.62 144 ILE A O 1
ATOM 1176 N N . TYR A 1 145 ? 1.344 -4.508 -12.843 1.00 88.25 145 TYR A N 1
ATOM 1177 C CA . TYR A 1 145 ? 2.687 -4.157 -13.302 1.00 88.25 145 TYR A CA 1
ATOM 1178 C C . TYR A 1 145 ? 3.029 -4.778 -14.663 1.00 88.25 145 TYR A C 1
ATOM 1180 O O . TYR A 1 145 ? 3.616 -4.103 -15.498 1.00 88.25 145 TYR A O 1
ATOM 1188 N N . ASP A 1 146 ? 2.578 -5.999 -14.946 1.00 86.94 146 ASP A N 1
ATOM 1189 C CA . ASP A 1 146 ? 2.713 -6.632 -16.261 1.00 86.94 146 ASP A CA 1
ATOM 1190 C C . ASP A 1 146 ? 2.008 -5.796 -17.343 1.00 86.94 146 ASP A C 1
ATOM 1192 O O . ASP A 1 146 ? 2.576 -5.552 -18.405 1.00 86.94 146 ASP A O 1
ATOM 1196 N N . LYS A 1 147 ? 0.790 -5.300 -17.065 1.00 88.00 147 LYS A N 1
ATOM 1197 C CA . LYS A 1 147 ? 0.085 -4.370 -17.964 1.00 88.00 147 LYS A CA 1
ATOM 1198 C C . LYS A 1 147 ? 0.840 -3.053 -18.116 1.00 88.00 147 LYS A C 1
ATOM 1200 O O . LYS A 1 147 ? 0.984 -2.577 -19.232 1.00 88.00 147 LYS A O 1
ATOM 1205 N N . TYR A 1 148 ? 1.327 -2.482 -17.015 1.00 90.31 148 TYR A N 1
ATOM 1206 C CA . TYR A 1 148 ? 2.113 -1.248 -17.033 1.00 90.31 148 TYR A CA 1
ATOM 1207 C C . TYR A 1 148 ? 3.327 -1.361 -17.959 1.00 90.31 148 TYR A C 1
ATOM 1209 O O . TYR A 1 148 ? 3.527 -0.513 -18.823 1.00 90.31 148 TYR A O 1
ATOM 1217 N N . PHE A 1 149 ? 4.105 -2.435 -17.826 1.00 89.75 149 PHE A N 1
ATOM 1218 C CA . PHE A 1 149 ? 5.281 -2.647 -18.662 1.00 89.75 149 PHE A CA 1
ATOM 1219 C C . PHE A 1 149 ? 4.934 -3.008 -20.112 1.00 89.75 149 PHE A C 1
ATOM 1221 O O . PHE A 1 149 ? 5.648 -2.583 -21.014 1.00 89.75 149 PHE A O 1
ATOM 1228 N N . ALA A 1 150 ? 3.816 -3.694 -20.364 1.00 88.31 150 ALA A N 1
ATOM 1229 C CA . ALA A 1 150 ? 3.332 -3.923 -21.726 1.00 88.31 150 ALA A CA 1
ATOM 1230 C C . ALA A 1 150 ? 2.962 -2.611 -22.449 1.00 88.31 150 ALA A C 1
ATOM 1232 O O . ALA A 1 150 ? 3.286 -2.445 -23.619 1.00 88.31 150 ALA A O 1
ATOM 1233 N N . GLU A 1 151 ? 2.341 -1.649 -21.760 1.00 89.38 151 GLU A N 1
ATOM 1234 C CA . GLU A 1 151 ? 2.072 -0.317 -22.332 1.00 89.38 151 GLU A CA 1
ATOM 1235 C C . GLU A 1 151 ? 3.363 0.461 -22.618 1.00 89.38 151 GLU A C 1
ATOM 1237 O O . GLU A 1 151 ? 3.438 1.229 -23.576 1.00 89.38 151 GLU A O 1
ATOM 1242 N N . ILE A 1 152 ? 4.395 0.257 -21.796 1.00 87.00 152 ILE A N 1
ATOM 1243 C CA . ILE A 1 152 ? 5.726 0.827 -22.026 1.00 87.00 152 ILE A CA 1
ATOM 1244 C C . ILE A 1 152 ? 6.375 0.217 -23.276 1.00 87.00 152 ILE A C 1
ATOM 1246 O O . ILE A 1 152 ? 6.958 0.963 -24.062 1.00 87.00 152 ILE A O 1
ATOM 1250 N N . ASP A 1 153 ? 6.243 -1.094 -23.496 1.00 83.31 153 ASP A N 1
ATOM 1251 C CA . ASP A 1 153 ? 6.735 -1.786 -24.700 1.00 83.31 153 ASP A CA 1
ATOM 1252 C C . ASP A 1 153 ? 6.096 -1.254 -25.995 1.00 83.31 153 ASP A C 1
ATOM 1254 O O . ASP A 1 153 ? 6.733 -1.236 -27.051 1.00 83.31 153 ASP A O 1
ATOM 1258 N N . GLU A 1 154 ? 4.845 -0.787 -25.932 1.00 78.06 154 GLU A N 1
ATOM 1259 C CA . GLU A 1 154 ? 4.146 -0.182 -27.075 1.00 78.06 154 GLU A CA 1
ATOM 1260 C C . GLU A 1 154 ? 4.699 1.207 -27.460 1.00 78.06 154 GLU A C 1
ATOM 1262 O O . GLU A 1 154 ? 4.335 1.756 -28.506 1.00 78.06 154 GLU A O 1
ATOM 1267 N N . CYS A 1 155 ? 5.621 1.772 -26.669 1.00 74.75 155 CYS A N 1
ATOM 1268 C CA . CYS A 1 155 ? 6.324 3.011 -26.990 1.00 74.75 155 CYS A CA 1
ATOM 1269 C C . CYS A 1 155 ? 7.319 2.795 -28.147 1.00 74.75 155 CYS A C 1
ATOM 1271 O O . CYS A 1 155 ? 8.495 2.486 -27.947 1.00 74.75 155 CYS A O 1
ATOM 1273 N N . SER A 1 156 ? 6.847 3.000 -29.380 1.00 55.34 156 SER A N 1
ATOM 1274 C CA . SER A 1 156 ? 7.591 2.737 -30.624 1.00 55.34 156 SER A CA 1
ATOM 1275 C C . SER A 1 156 ? 8.924 3.479 -30.764 1.00 55.34 156 SER A C 1
ATOM 1277 O O . SER A 1 156 ? 9.797 3.024 -31.503 1.00 55.34 156 SER A O 1
ATOM 1279 N N . ASP A 1 157 ? 9.090 4.605 -30.067 1.00 58.09 157 ASP A N 1
ATOM 1280 C CA . ASP A 1 157 ? 10.200 5.533 -30.303 1.00 58.09 157 ASP A CA 1
ATOM 1281 C C . ASP A 1 157 ? 11.293 5.456 -29.223 1.00 58.09 157 ASP A C 1
ATOM 1283 O O . ASP A 1 157 ? 12.286 6.180 -29.309 1.00 58.09 157 ASP A O 1
ATOM 1287 N N . GLY A 1 158 ? 11.121 4.626 -28.181 1.00 59.09 158 GLY A N 1
ATOM 1288 C CA . GLY A 1 158 ? 12.062 4.517 -27.050 1.00 59.09 158 GLY A CA 1
ATOM 1289 C C . GLY A 1 158 ? 12.288 5.832 -26.288 1.00 59.09 158 GLY A C 1
ATOM 1290 O O . GLY A 1 158 ? 13.187 5.938 -25.451 1.00 59.09 158 GLY A O 1
ATOM 1291 N N . ASN A 1 159 ? 11.486 6.853 -26.594 1.00 66.38 159 ASN A N 1
ATOM 1292 C CA . ASN A 1 159 ? 11.620 8.198 -26.074 1.00 66.38 159 ASN A CA 1
ATOM 1293 C C . ASN A 1 159 ? 10.587 8.374 -24.965 1.00 66.38 159 ASN A C 1
ATOM 1295 O O . ASN A 1 159 ? 9.480 8.864 -25.180 1.00 66.38 159 ASN A O 1
ATOM 1299 N N . TYR A 1 160 ? 10.953 7.896 -23.778 1.00 74.69 160 TYR A N 1
ATOM 1300 C CA . TYR A 1 160 ? 10.130 7.974 -22.578 1.00 74.69 160 TYR A CA 1
ATOM 1301 C C . TYR A 1 160 ? 9.989 9.433 -22.113 1.00 74.69 160 TYR A C 1
ATOM 1303 O O . TYR A 1 160 ? 10.752 9.909 -21.267 1.00 74.69 160 TYR A O 1
ATOM 1311 N N . THR A 1 161 ? 9.056 10.172 -22.713 1.00 81.56 161 THR A N 1
ATOM 1312 C CA . THR A 1 161 ? 8.731 11.543 -22.310 1.00 81.56 161 THR A CA 1
ATOM 1313 C C . THR A 1 161 ? 7.872 11.548 -21.048 1.00 81.56 161 THR A C 1
ATOM 1315 O O . THR A 1 161 ? 7.200 10.568 -20.723 1.00 81.56 161 THR A O 1
ATOM 1318 N N . GLU A 1 162 ? 7.864 12.676 -20.340 1.00 81.38 162 GLU A N 1
ATOM 1319 C CA . GLU A 1 162 ? 6.975 12.883 -19.192 1.00 81.38 162 GLU A CA 1
ATOM 1320 C C . GLU A 1 162 ? 5.499 12.731 -19.594 1.00 81.38 162 GLU A C 1
ATOM 1322 O O . GLU A 1 162 ? 4.773 11.968 -18.965 1.00 81.38 162 GLU A O 1
ATOM 1327 N N . GLU A 1 163 ? 5.093 13.328 -20.722 1.00 84.06 163 GLU A N 1
ATOM 1328 C CA . GLU A 1 163 ? 3.735 13.188 -21.270 1.00 84.06 163 GLU A CA 1
ATOM 1329 C C . GLU A 1 163 ? 3.355 11.733 -21.593 1.00 84.06 163 GLU A C 1
ATOM 1331 O O . GLU A 1 163 ? 2.184 11.359 -21.503 1.00 84.06 163 GLU A O 1
ATOM 1336 N N . PHE A 1 164 ? 4.317 10.901 -22.009 1.00 86.69 164 PHE A N 1
ATOM 1337 C CA . PHE A 1 164 ? 4.068 9.482 -22.250 1.00 86.69 164 PHE A CA 1
ATOM 1338 C C . PHE A 1 164 ? 3.797 8.746 -20.937 1.00 86.69 164 PHE A C 1
ATOM 1340 O O . PHE A 1 164 ? 2.773 8.071 -20.827 1.00 86.69 164 PHE A O 1
ATOM 1347 N N . PHE A 1 165 ? 4.662 8.917 -19.931 1.00 87.56 165 PHE A N 1
ATOM 1348 C CA . PHE A 1 165 ? 4.446 8.300 -18.622 1.00 87.56 165 PHE A CA 1
ATOM 1349 C C . PHE A 1 165 ? 3.138 8.755 -17.988 1.00 87.56 165 PHE A C 1
ATOM 1351 O O . PHE A 1 165 ? 2.412 7.925 -17.460 1.00 87.56 165 PHE A O 1
ATOM 1358 N N . GLU A 1 166 ? 2.782 10.034 -18.096 1.00 86.00 166 GLU A N 1
ATOM 1359 C CA . GLU A 1 166 ? 1.494 10.521 -17.604 1.00 86.00 166 GLU A CA 1
ATOM 1360 C C . GLU A 1 166 ? 0.307 9.821 -18.265 1.00 86.00 166 GLU A C 1
ATOM 1362 O O . GLU A 1 166 ? -0.635 9.445 -17.571 1.00 86.00 166 GLU A O 1
ATOM 1367 N N . LYS A 1 167 ? 0.349 9.589 -19.582 1.00 87.75 167 LYS A N 1
ATOM 1368 C CA . LYS A 1 167 ? -0.712 8.847 -20.282 1.00 87.75 167 LYS A CA 1
ATOM 1369 C C . LYS A 1 167 ? -0.806 7.397 -19.811 1.00 87.75 167 LYS A C 1
ATOM 1371 O O . LYS A 1 167 ? -1.914 6.907 -19.595 1.00 87.75 167 LYS A O 1
ATOM 1376 N N . VAL A 1 168 ? 0.330 6.715 -19.658 1.00 89.44 168 VAL A N 1
ATOM 1377 C CA . VAL A 1 168 ? 0.362 5.326 -19.174 1.00 89.44 168 VAL A CA 1
ATOM 1378 C C . VAL A 1 168 ? -0.129 5.255 -17.730 1.00 89.44 168 VAL A C 1
ATOM 1380 O O . VAL A 1 168 ? -0.992 4.437 -17.416 1.00 89.44 168 VAL A O 1
ATOM 1383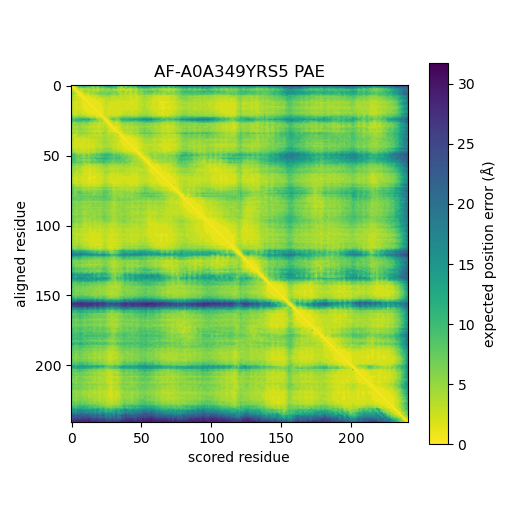 N N . ASP A 1 169 ? 0.344 6.149 -16.866 1.00 88.38 169 ASP A N 1
ATOM 1384 C CA . ASP A 1 169 ? -0.043 6.181 -15.462 1.00 88.38 169 ASP A CA 1
ATOM 1385 C C . ASP A 1 169 ? -1.534 6.488 -15.296 1.00 88.38 169 ASP A C 1
ATOM 1387 O O . ASP A 1 169 ? -2.209 5.815 -14.523 1.00 88.38 169 ASP A O 1
ATOM 1391 N N . GLN A 1 170 ? -2.089 7.434 -16.060 1.00 86.69 170 GLN A N 1
ATOM 1392 C CA . GLN A 1 170 ? -3.531 7.710 -16.054 1.00 86.69 170 GLN A CA 1
ATOM 1393 C C . GLN A 1 170 ? -4.359 6.515 -16.528 1.00 86.69 170 GLN A C 1
ATOM 1395 O O . GLN A 1 170 ? -5.487 6.336 -16.076 1.00 86.69 170 GLN A O 1
ATOM 1400 N N . LYS A 1 171 ? -3.827 5.702 -17.446 1.00 87.75 171 LYS A N 1
ATOM 1401 C CA . LYS A 1 171 ? -4.508 4.509 -17.959 1.00 87.75 171 LYS A CA 1
ATOM 1402 C C . LYS A 1 171 ? -4.460 3.354 -16.959 1.00 87.75 171 LYS A C 1
ATOM 1404 O O . LYS A 1 171 ? -5.476 2.701 -16.737 1.00 87.75 171 LYS A O 1
ATOM 1409 N N . ILE A 1 172 ? -3.292 3.089 -16.379 1.00 86.62 172 ILE A N 1
ATOM 1410 C CA . ILE A 1 172 ? -3.048 1.915 -15.530 1.00 86.62 172 ILE A CA 1
ATOM 1411 C C . ILE A 1 172 ? -3.414 2.174 -14.070 1.00 86.62 172 ILE A C 1
ATOM 1413 O O . ILE A 1 172 ? -4.018 1.317 -13.431 1.00 86.62 172 ILE A O 1
ATOM 1417 N N . PHE A 1 173 ? -3.096 3.363 -13.567 1.00 84.50 173 PHE A N 1
ATOM 1418 C CA . PHE A 1 173 ? -3.364 3.806 -12.201 1.00 84.50 173 PHE A CA 1
ATOM 1419 C C . PHE A 1 173 ? -4.516 4.825 -12.165 1.00 84.50 173 PHE A C 1
ATOM 1421 O O . PHE A 1 173 ? -4.535 5.755 -11.359 1.00 84.50 173 PHE A O 1
ATOM 1428 N N . ALA A 1 174 ? -5.499 4.677 -13.063 1.00 80.50 174 ALA A N 1
ATOM 1429 C CA . ALA A 1 174 ? -6.641 5.589 -13.196 1.00 80.50 174 ALA A CA 1
ATOM 1430 C C . ALA A 1 174 ? -7.350 5.842 -11.857 1.00 80.50 174 ALA A C 1
ATOM 1432 O O . ALA A 1 174 ? -7.784 6.954 -11.554 1.00 80.50 174 ALA A O 1
ATOM 1433 N N . ARG A 1 175 ? -7.441 4.799 -11.030 1.00 78.62 175 ARG A N 1
ATOM 1434 C CA . ARG A 1 175 ? -8.074 4.856 -9.717 1.00 78.62 175 ARG A CA 1
ATOM 1435 C C . ARG A 1 175 ? -7.286 5.746 -8.756 1.00 78.62 175 ARG A C 1
ATOM 1437 O O . ARG A 1 175 ? -7.869 6.582 -8.072 1.00 78.62 175 ARG A O 1
ATOM 1444 N N . GLU A 1 176 ? -5.969 5.602 -8.734 1.00 77.75 176 GLU A N 1
ATOM 1445 C CA . GLU A 1 176 ? -5.039 6.397 -7.939 1.00 77.75 176 GLU A CA 1
ATOM 1446 C C . GLU A 1 176 ? -5.141 7.893 -8.295 1.00 77.75 176 GLU A C 1
ATOM 1448 O O . GLU A 1 176 ? -5.210 8.732 -7.396 1.00 77.75 176 GLU A O 1
ATOM 1453 N N . TYR A 1 177 ? -5.268 8.227 -9.586 1.00 76.81 177 TYR A N 1
ATOM 1454 C CA . TYR A 1 177 ? -5.459 9.608 -10.063 1.00 76.81 177 TYR A CA 1
ATOM 1455 C C . TYR A 1 177 ? -6.743 10.274 -9.561 1.00 76.81 177 TYR A C 1
ATOM 1457 O O . TYR A 1 177 ? -6.780 11.491 -9.395 1.00 76.81 177 TYR A O 1
ATOM 1465 N N . VAL A 1 178 ? -7.809 9.501 -9.348 1.00 76.94 178 VAL A N 1
ATOM 1466 C CA . VAL A 1 178 ? -9.097 10.050 -8.896 1.00 76.94 178 VAL A CA 1
ATOM 1467 C C . VAL A 1 178 ? -9.132 10.227 -7.380 1.00 76.94 178 VAL A C 1
ATOM 1469 O O . VAL A 1 178 ? -9.818 11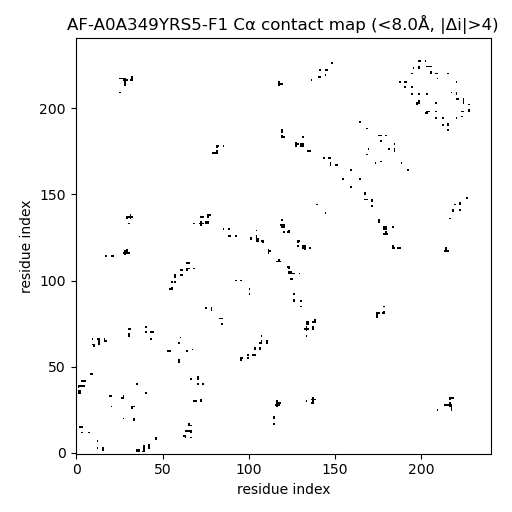.114 -6.874 1.00 76.94 178 VAL A O 1
ATOM 1472 N N . ILE A 1 179 ? -8.425 9.373 -6.643 1.00 74.00 179 ILE A N 1
ATOM 1473 C CA . ILE A 1 179 ? -8.538 9.308 -5.185 1.00 74.00 179 ILE A CA 1
ATOM 1474 C C . ILE A 1 179 ? -7.522 10.206 -4.487 1.00 74.00 179 ILE A C 1
ATOM 1476 O O . ILE A 1 179 ? -7.813 10.755 -3.420 1.00 74.00 179 ILE A O 1
ATOM 1480 N N . TYR A 1 180 ? -6.327 10.342 -5.052 1.00 74.94 180 TYR A N 1
ATOM 1481 C CA . TYR A 1 180 ? -5.251 11.068 -4.395 1.00 74.94 180 TYR A CA 1
ATOM 1482 C C . TYR A 1 180 ? -5.226 12.527 -4.801 1.00 74.94 180 TYR A C 1
ATOM 1484 O O . TYR A 1 180 ? -5.523 12.896 -5.936 1.00 74.94 180 TYR A O 1
ATOM 1492 N N . ASP A 1 181 ? -4.806 13.368 -3.862 1.00 74.81 181 ASP A N 1
ATOM 1493 C CA . ASP A 1 181 ? -4.418 14.721 -4.210 1.00 74.81 181 ASP A CA 1
ATOM 1494 C C . ASP A 1 181 ? -3.195 14.708 -5.138 1.00 74.81 181 ASP A C 1
ATOM 1496 O O . ASP A 1 181 ? -2.368 13.789 -5.114 1.00 74.81 181 ASP A O 1
ATOM 1500 N N . GLU A 1 182 ? -3.084 15.771 -5.931 1.00 79.56 182 GLU A N 1
ATOM 1501 C CA . GLU A 1 182 ? -2.037 15.947 -6.932 1.00 79.56 182 GLU A CA 1
ATOM 1502 C C . GLU A 1 182 ? -0.626 15.777 -6.379 1.00 79.56 182 GLU A C 1
ATOM 1504 O O . GLU A 1 182 ? 0.229 15.204 -7.048 1.00 79.56 182 GLU A O 1
ATOM 1509 N N . GLN A 1 183 ? -0.370 16.218 -5.149 1.00 79.62 183 GLN A N 1
ATOM 1510 C CA . GLN A 1 183 ? 0.961 16.118 -4.560 1.00 79.62 183 GLN A CA 1
ATOM 1511 C C . GLN A 1 183 ? 1.304 14.664 -4.227 1.00 79.62 183 GLN A C 1
ATOM 1513 O O . GLN A 1 183 ? 2.421 14.220 -4.496 1.00 79.62 183 GLN A O 1
ATOM 1518 N N . THR A 1 184 ? 0.347 13.919 -3.671 1.00 76.06 184 THR A N 1
ATOM 1519 C CA . THR A 1 184 ? 0.536 12.520 -3.278 1.00 76.06 184 THR A CA 1
ATOM 1520 C C . THR A 1 184 ? 0.779 11.616 -4.485 1.00 76.06 184 THR A C 1
ATOM 1522 O O . THR A 1 184 ? 1.751 10.853 -4.473 1.00 76.06 184 THR A O 1
ATOM 1525 N N . TRP A 1 185 ? -0.051 11.697 -5.536 1.00 78.38 185 TRP A N 1
ATOM 1526 C CA . TRP A 1 185 ? 0.165 10.843 -6.709 1.00 78.38 185 TRP A CA 1
ATOM 1527 C C . TRP A 1 185 ? 1.394 11.264 -7.509 1.00 78.38 185 TRP A C 1
ATOM 1529 O O . TRP A 1 185 ? 2.141 10.383 -7.928 1.00 78.38 185 TRP A O 1
ATOM 1539 N N . ASN A 1 186 ? 1.686 12.566 -7.644 1.00 79.50 186 ASN A N 1
ATOM 1540 C CA . ASN A 1 186 ? 2.913 13.013 -8.311 1.00 79.50 186 ASN A CA 1
ATOM 1541 C C . ASN A 1 186 ? 4.151 12.479 -7.600 1.00 79.50 186 ASN A C 1
ATOM 1543 O O . ASN A 1 186 ? 5.045 11.934 -8.239 1.00 79.50 186 ASN A O 1
ATOM 1547 N N . HIS A 1 187 ? 4.214 12.607 -6.272 1.00 79.44 187 HIS A N 1
ATOM 1548 C CA . HIS A 1 187 ? 5.350 12.105 -5.500 1.00 79.44 187 HIS A CA 1
ATOM 1549 C C . HIS A 1 187 ? 5.525 10.591 -5.682 1.00 79.44 187 HIS A C 1
ATOM 1551 O O . HIS A 1 187 ? 6.631 10.113 -5.933 1.00 79.44 187 HIS A O 1
ATOM 1557 N N . GLY A 1 188 ? 4.431 9.836 -5.590 1.00 78.56 188 GLY A N 1
ATOM 1558 C CA . GLY A 1 188 ? 4.428 8.386 -5.747 1.00 78.56 188 GLY A CA 1
ATOM 1559 C C . GLY A 1 188 ? 4.844 7.907 -7.143 1.00 78.56 188 GLY A C 1
ATOM 1560 O O . GLY A 1 188 ? 5.801 7.140 -7.267 1.00 78.56 188 GLY A O 1
ATOM 1561 N N . LEU A 1 189 ? 4.160 8.393 -8.182 1.00 84.62 189 LEU A N 1
ATOM 1562 C CA . LEU A 1 189 ? 4.378 7.993 -9.574 1.00 84.62 189 LEU A CA 1
ATOM 1563 C C . LEU A 1 189 ? 5.727 8.492 -10.102 1.00 84.62 189 LEU A C 1
ATOM 1565 O O . LEU A 1 189 ? 6.433 7.739 -10.767 1.00 84.62 189 LEU A O 1
ATOM 1569 N N . ASN A 1 190 ? 6.177 9.695 -9.731 1.00 86.50 190 ASN A N 1
ATOM 1570 C CA . ASN A 1 190 ? 7.508 10.169 -10.128 1.00 86.50 190 ASN A CA 1
ATOM 1571 C C . ASN A 1 190 ? 8.637 9.325 -9.527 1.00 86.50 190 ASN A C 1
ATOM 1573 O O . ASN A 1 190 ? 9.638 9.091 -10.204 1.00 86.50 190 ASN A O 1
ATOM 1577 N N . MET A 1 191 ? 8.486 8.816 -8.296 1.00 87.25 191 MET A N 1
ATOM 1578 C CA . MET A 1 191 ? 9.450 7.853 -7.750 1.00 87.25 191 MET A CA 1
ATOM 1579 C C . MET A 1 191 ? 9.466 6.549 -8.557 1.00 87.25 191 MET A C 1
ATOM 1581 O O . MET A 1 191 ? 10.549 6.026 -8.805 1.00 87.25 191 MET A O 1
ATOM 1585 N N . GLN A 1 192 ? 8.304 6.041 -8.988 1.00 88.44 192 GLN A N 1
ATOM 1586 C CA . GLN A 1 192 ? 8.235 4.855 -9.851 1.00 88.44 192 GLN A CA 1
ATOM 1587 C C . GLN A 1 192 ? 8.905 5.113 -11.201 1.00 88.44 192 GLN A C 1
ATOM 1589 O O . GLN A 1 192 ? 9.806 4.377 -11.587 1.00 88.44 192 GLN A O 1
ATOM 1594 N N . ARG A 1 193 ? 8.557 6.207 -11.885 1.00 89.56 193 ARG A N 1
ATOM 1595 C CA . ARG A 1 193 ? 9.181 6.602 -13.158 1.00 89.56 193 ARG A CA 1
ATOM 1596 C C . ARG A 1 193 ? 10.702 6.705 -13.036 1.00 89.56 193 ARG A C 1
ATOM 1598 O O . ARG A 1 193 ? 11.421 6.166 -13.873 1.00 89.56 193 ARG A O 1
ATOM 1605 N N . ALA A 1 194 ? 11.200 7.352 -11.981 1.00 90.00 194 ALA A N 1
ATOM 1606 C CA . ALA A 1 194 ? 12.634 7.461 -11.723 1.00 90.00 194 ALA A CA 1
ATOM 1607 C C . ALA A 1 194 ? 13.283 6.085 -11.523 1.00 90.00 194 ALA A C 1
ATOM 1609 O O . ALA A 1 194 ? 14.323 5.816 -12.116 1.00 90.00 194 ALA A O 1
ATOM 1610 N N . ALA A 1 195 ? 12.650 5.211 -10.739 1.00 91.38 195 ALA A N 1
ATOM 1611 C CA . ALA A 1 195 ? 13.114 3.848 -10.519 1.00 91.38 195 ALA A CA 1
ATOM 1612 C C . ALA A 1 195 ? 13.163 3.030 -11.819 1.00 91.38 195 ALA A C 1
ATOM 1614 O O . ALA A 1 195 ? 14.170 2.385 -12.104 1.00 91.38 195 ALA A O 1
ATOM 1615 N N . PHE A 1 196 ? 12.125 3.111 -12.650 1.00 90.94 196 PHE A N 1
ATOM 1616 C CA . PHE A 1 196 ? 12.115 2.478 -13.965 1.00 90.94 196 PHE A CA 1
ATOM 1617 C C . PHE A 1 196 ? 13.260 2.969 -14.857 1.00 90.94 196 PHE A C 1
ATOM 1619 O O . PHE A 1 196 ? 13.986 2.162 -15.437 1.00 90.94 196 PHE A O 1
ATOM 1626 N N . LEU A 1 197 ? 13.452 4.287 -14.948 1.00 89.25 197 LEU A N 1
ATOM 1627 C CA . LEU A 1 197 ? 14.518 4.866 -15.764 1.00 89.25 197 LEU A CA 1
ATOM 1628 C C . LEU A 1 197 ? 15.907 4.468 -15.262 1.00 89.25 197 LEU A C 1
ATOM 1630 O O . LEU A 1 197 ? 16.788 4.216 -16.081 1.00 89.25 197 LEU A O 1
ATOM 1634 N N . ASP A 1 198 ? 16.104 4.386 -13.949 1.00 90.38 198 ASP A N 1
ATOM 1635 C CA . ASP A 1 198 ? 17.373 3.956 -13.370 1.00 90.38 198 ASP A CA 1
ATOM 1636 C C . ASP A 1 198 ? 17.641 2.466 -13.593 1.00 90.38 198 ASP A C 1
ATOM 1638 O O . ASP A 1 198 ? 18.764 2.116 -13.950 1.00 90.38 198 ASP A O 1
ATOM 1642 N N . CYS A 1 199 ? 16.623 1.612 -13.476 1.00 89.69 199 CYS A N 1
ATOM 1643 C CA . CYS A 1 199 ? 16.715 0.195 -13.832 1.00 89.69 199 CYS A CA 1
ATOM 1644 C C . CYS A 1 199 ? 17.112 0.014 -15.304 1.00 89.69 199 CYS A C 1
ATOM 1646 O O . CYS A 1 199 ? 18.062 -0.697 -15.607 1.00 89.69 199 CYS A O 1
ATOM 1648 N N . MET A 1 200 ? 16.442 0.729 -16.213 1.00 86.12 200 MET A N 1
ATOM 1649 C CA . MET A 1 200 ? 16.665 0.619 -17.658 1.00 86.12 200 MET A CA 1
ATOM 1650 C C . MET A 1 200 ? 17.990 1.217 -18.145 1.00 86.12 200 MET A C 1
ATOM 1652 O O . MET A 1 200 ? 18.511 0.784 -19.168 1.00 86.12 200 MET A O 1
ATOM 1656 N N . ARG A 1 201 ? 18.489 2.284 -17.504 1.00 84.88 201 ARG A N 1
ATOM 1657 C CA . ARG A 1 201 ? 19.671 3.031 -17.984 1.00 84.88 201 ARG A CA 1
ATOM 1658 C C . ARG A 1 201 ? 20.954 2.668 -17.256 1.00 84.88 201 ARG A C 1
ATOM 1660 O O . ARG A 1 201 ? 22.023 2.766 -17.852 1.00 84.88 201 ARG A O 1
ATOM 1667 N N . ASN A 1 202 ? 20.852 2.329 -15.974 1.00 80.44 202 ASN A N 1
ATOM 1668 C CA . ASN A 1 202 ? 22.006 2.106 -15.107 1.00 80.44 202 ASN A CA 1
ATOM 1669 C C . ASN A 1 202 ? 22.153 0.637 -14.693 1.00 80.44 202 ASN A C 1
ATOM 1671 O O . ASN A 1 202 ? 23.106 0.331 -13.983 1.00 80.44 202 ASN A O 1
ATOM 1675 N N . ASN A 1 203 ? 21.241 -0.244 -15.123 1.00 80.38 203 ASN A N 1
ATOM 1676 C CA . ASN A 1 203 ? 21.244 -1.680 -14.831 1.00 80.38 203 ASN A CA 1
ATOM 1677 C C . ASN A 1 203 ? 21.374 -1.990 -13.337 1.00 80.38 203 ASN A C 1
ATOM 1679 O O . ASN A 1 203 ? 22.102 -2.903 -12.949 1.00 80.38 203 ASN A O 1
ATOM 1683 N N . LEU A 1 204 ? 20.690 -1.196 -12.509 1.00 88.25 204 LEU A N 1
ATOM 1684 C CA . LEU A 1 204 ? 20.677 -1.416 -11.068 1.00 88.25 204 LEU A CA 1
ATOM 1685 C C . LEU A 1 204 ? 19.966 -2.731 -10.756 1.00 88.25 204 LEU A C 1
ATOM 1687 O O . LEU A 1 204 ? 18.854 -2.971 -11.241 1.00 88.25 204 LEU A O 1
ATOM 1691 N N . ASP A 1 205 ? 20.594 -3.551 -9.921 1.00 88.06 205 ASP A N 1
ATOM 1692 C CA . ASP A 1 205 ? 19.987 -4.795 -9.464 1.00 88.06 205 ASP A CA 1
ATOM 1693 C C . ASP A 1 205 ? 18.888 -4.545 -8.412 1.00 88.06 205 ASP A C 1
ATOM 1695 O O . ASP A 1 205 ? 18.686 -3.430 -7.918 1.00 88.06 205 ASP A O 1
ATOM 1699 N N . GLU A 1 206 ? 18.134 -5.594 -8.067 1.00 90.62 206 GLU A N 1
ATOM 1700 C CA . GLU A 1 206 ? 17.038 -5.491 -7.097 1.00 90.62 206 GLU A CA 1
ATOM 1701 C C . GLU A 1 206 ? 17.518 -4.918 -5.750 1.00 90.62 206 GLU A C 1
ATOM 1703 O O . GLU A 1 206 ? 16.823 -4.100 -5.150 1.00 90.62 206 GLU A O 1
ATOM 1708 N N . ALA A 1 207 ? 18.711 -5.290 -5.276 1.00 89.31 207 ALA A N 1
ATOM 1709 C CA . ALA A 1 207 ? 19.225 -4.839 -3.986 1.00 89.31 207 ALA A CA 1
ATOM 1710 C C . ALA A 1 207 ? 19.573 -3.342 -4.006 1.00 89.31 207 ALA A C 1
ATOM 1712 O O . ALA A 1 207 ? 19.194 -2.613 -3.084 1.00 89.31 207 ALA A O 1
ATOM 1713 N N . GLU A 1 208 ? 20.221 -2.870 -5.072 1.00 92.12 208 GLU A N 1
ATOM 1714 C CA . GLU A 1 208 ? 20.538 -1.454 -5.283 1.00 92.12 208 GLU A CA 1
ATOM 1715 C C . GLU A 1 208 ? 19.267 -0.606 -5.414 1.00 92.12 208 GLU A C 1
ATOM 1717 O O . GLU A 1 208 ? 19.142 0.461 -4.803 1.00 92.12 208 GLU A O 1
ATOM 1722 N N . MET A 1 209 ? 18.279 -1.103 -6.160 1.00 91.31 209 MET A N 1
ATOM 1723 C CA . MET A 1 209 ? 16.976 -0.458 -6.316 1.00 91.31 209 MET A CA 1
ATOM 1724 C C . MET A 1 209 ? 16.223 -0.366 -4.988 1.00 91.31 209 MET A C 1
ATOM 1726 O O . MET A 1 209 ? 15.653 0.677 -4.650 1.00 91.31 209 MET A O 1
ATOM 1730 N N . LEU A 1 210 ? 16.253 -1.440 -4.199 1.00 87.88 210 LEU A N 1
ATOM 1731 C CA . LEU A 1 210 ? 15.669 -1.492 -2.866 1.00 87.88 210 LEU A CA 1
ATOM 1732 C C . LEU A 1 210 ? 16.338 -0.481 -1.918 1.00 87.88 210 LEU A C 1
ATOM 1734 O O . LEU A 1 210 ? 15.629 0.136 -1.116 1.00 87.88 210 LEU A O 1
ATOM 1738 N N . GLU A 1 211 ? 17.652 -0.279 -1.991 1.00 88.50 211 GLU A N 1
ATOM 1739 C CA . GLU A 1 211 ? 18.358 0.725 -1.185 1.00 88.50 211 GLU A CA 1
ATOM 1740 C C . GLU A 1 211 ? 18.030 2.158 -1.633 1.00 88.50 211 GLU A C 1
ATOM 1742 O O . GLU A 1 211 ? 17.710 3.013 -0.803 1.00 88.50 211 GLU A O 1
ATOM 1747 N N . LYS A 1 212 ? 18.051 2.413 -2.945 1.00 90.00 212 LYS A N 1
ATOM 1748 C CA . LYS A 1 212 ? 17.855 3.747 -3.527 1.00 90.00 212 LYS A CA 1
ATOM 1749 C C . LYS A 1 212 ? 16.414 4.247 -3.425 1.00 90.00 212 LYS A C 1
ATOM 1751 O O . LYS A 1 212 ? 16.190 5.442 -3.216 1.00 90.00 212 LYS A O 1
ATOM 1756 N N . TYR A 1 213 ? 15.438 3.345 -3.530 1.00 87.56 213 TYR A N 1
ATOM 1757 C CA . TYR A 1 213 ? 14.008 3.662 -3.520 1.00 87.56 213 TYR A CA 1
ATOM 1758 C C . TYR A 1 213 ? 13.279 3.026 -2.328 1.00 87.56 213 TYR A C 1
ATOM 1760 O O . TYR A 1 213 ? 12.377 2.201 -2.508 1.00 87.56 213 TYR A O 1
ATOM 1768 N N . PRO A 1 214 ? 13.596 3.432 -1.082 1.00 81.06 214 PRO A N 1
ATOM 1769 C CA . PRO A 1 214 ? 13.049 2.813 0.126 1.00 81.06 214 PRO A CA 1
ATOM 1770 C C . PRO A 1 214 ? 11.525 2.933 0.238 1.00 81.06 214 PRO A C 1
ATOM 1772 O O . PRO A 1 214 ? 10.914 2.149 0.952 1.00 81.06 214 PRO A O 1
ATOM 1775 N N . ARG A 1 215 ? 10.923 3.903 -0.469 1.00 79.12 215 ARG A N 1
ATOM 1776 C CA . ARG A 1 215 ? 9.491 4.236 -0.412 1.00 79.12 215 ARG A CA 1
ATOM 1777 C C . ARG A 1 215 ? 8.611 3.511 -1.434 1.00 79.12 215 ARG A C 1
ATOM 1779 O O . ARG A 1 215 ? 7.396 3.702 -1.415 1.00 79.12 215 ARG A O 1
ATOM 1786 N N . LEU A 1 216 ? 9.199 2.741 -2.347 1.00 82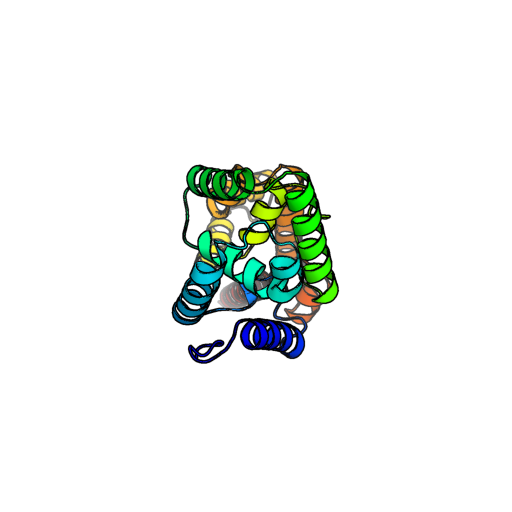.56 216 LEU A N 1
ATOM 1787 C CA . LEU A 1 216 ? 8.452 1.968 -3.340 1.00 82.56 216 LEU A CA 1
ATOM 1788 C C . LEU A 1 216 ? 8.119 0.573 -2.805 1.00 82.56 216 LEU A C 1
ATOM 1790 O O . LEU A 1 216 ? 8.873 0.021 -2.003 1.00 82.56 216 LEU A O 1
ATOM 1794 N N . SER A 1 217 ? 6.998 0.005 -3.259 1.00 81.62 217 SER A N 1
ATOM 1795 C CA . SER A 1 217 ? 6.665 -1.399 -2.982 1.00 81.62 217 SER A CA 1
ATOM 1796 C C . SER A 1 217 ? 7.765 -2.322 -3.512 1.00 81.62 217 SER A C 1
ATOM 1798 O O . SER A 1 217 ? 8.301 -2.105 -4.602 1.00 81.62 217 SER A O 1
ATOM 1800 N N . CYS A 1 218 ? 8.069 -3.373 -2.745 1.00 85.19 218 CYS A N 1
ATOM 1801 C CA . CYS A 1 218 ? 9.008 -4.417 -3.159 1.00 85.19 218 CYS A CA 1
ATOM 1802 C C . CYS A 1 218 ? 8.550 -5.073 -4.468 1.00 85.19 218 CYS A C 1
ATOM 1804 O O . CYS A 1 218 ? 9.349 -5.270 -5.375 1.00 85.19 218 CYS A O 1
ATOM 1806 N N . LEU A 1 219 ? 7.241 -5.298 -4.610 1.00 84.56 219 LEU A N 1
ATOM 1807 C CA . LEU A 1 219 ? 6.654 -5.940 -5.782 1.00 84.56 219 LEU A CA 1
ATOM 1808 C C . LEU A 1 219 ? 6.863 -5.136 -7.070 1.00 84.56 219 LEU A C 1
ATOM 1810 O O . LEU A 1 219 ? 7.109 -5.709 -8.131 1.00 84.56 219 LEU A O 1
ATOM 1814 N N . TYR A 1 220 ? 6.785 -3.805 -6.976 1.00 88.12 220 TYR A N 1
ATOM 1815 C CA . TYR A 1 220 ? 7.096 -2.928 -8.101 1.00 88.12 220 TYR A CA 1
ATOM 1816 C C . TYR A 1 220 ? 8.560 -3.062 -8.520 1.00 88.12 220 TYR A C 1
ATOM 1818 O O . TYR A 1 220 ? 8.837 -3.218 -9.706 1.00 88.12 220 TYR A O 1
ATOM 1826 N N . ILE A 1 221 ? 9.482 -3.011 -7.551 1.00 90.00 221 ILE A N 1
ATOM 1827 C CA . ILE A 1 221 ? 10.925 -3.105 -7.805 1.00 90.00 221 ILE A CA 1
ATOM 1828 C C . ILE A 1 221 ? 11.262 -4.458 -8.439 1.00 90.00 221 ILE A C 1
ATOM 1830 O O . ILE A 1 221 ? 11.875 -4.483 -9.501 1.00 90.00 221 ILE A O 1
ATOM 1834 N N . GLU A 1 222 ? 10.784 -5.557 -7.854 1.00 89.75 222 GLU A N 1
ATOM 1835 C CA . GLU A 1 222 ? 10.959 -6.915 -8.385 1.00 89.75 222 GLU A CA 1
ATOM 1836 C C . GLU A 1 222 ? 10.443 -7.026 -9.831 1.00 89.75 222 GLU A C 1
ATOM 1838 O O . GLU A 1 222 ? 11.133 -7.539 -10.715 1.00 89.75 222 GLU A O 1
ATOM 1843 N N . SER A 1 223 ? 9.242 -6.501 -10.099 1.00 90.56 223 SER A N 1
ATOM 1844 C CA . SER A 1 223 ? 8.643 -6.534 -11.440 1.00 90.56 223 SER A CA 1
ATOM 1845 C C . SER A 1 223 ? 9.425 -5.677 -12.441 1.00 90.56 223 SER A C 1
ATOM 1847 O O . SER A 1 223 ? 9.606 -6.082 -13.588 1.00 90.56 223 SER A O 1
ATOM 1849 N N . CYS A 1 224 ? 9.918 -4.515 -12.004 1.00 91.88 224 CYS A N 1
ATOM 1850 C CA . CYS A 1 224 ? 10.716 -3.604 -12.815 1.00 91.88 224 CYS A CA 1
ATOM 1851 C C . CYS A 1 224 ? 12.063 -4.220 -13.203 1.00 91.88 224 CYS A C 1
ATOM 1853 O O . CYS A 1 224 ? 12.381 -4.270 -14.389 1.00 91.88 224 CYS A O 1
ATOM 1855 N N . CYS A 1 225 ? 12.824 -4.735 -12.233 1.00 91.88 225 CYS A N 1
ATOM 1856 C CA . CYS A 1 225 ? 14.112 -5.386 -12.483 1.00 91.88 225 CYS A CA 1
ATOM 1857 C C . CYS A 1 225 ? 13.950 -6.578 -13.430 1.00 91.88 225 CYS A C 1
ATOM 1859 O O . CYS A 1 225 ? 14.637 -6.659 -14.447 1.00 91.88 225 CYS A O 1
ATOM 1861 N N . LYS A 1 226 ? 12.953 -7.435 -13.178 1.00 90.75 226 LYS A N 1
ATOM 1862 C CA . LYS A 1 226 ? 12.630 -8.564 -14.059 1.00 90.75 226 LYS A CA 1
ATOM 1863 C C . LYS A 1 226 ? 12.313 -8.118 -15.489 1.00 90.75 226 LYS A C 1
ATOM 1865 O O . LYS A 1 226 ? 12.692 -8.790 -16.447 1.00 90.75 226 LYS A O 1
ATOM 1870 N N . TYR A 1 227 ? 11.580 -7.019 -15.654 1.00 90.50 227 TYR A N 1
ATOM 1871 C CA . TYR A 1 227 ? 11.295 -6.467 -16.975 1.00 90.50 227 TYR A CA 1
ATOM 1872 C C . TYR A 1 227 ? 12.576 -5.985 -17.675 1.00 90.50 227 TYR A C 1
ATOM 1874 O O . TYR A 1 227 ? 12.820 -6.395 -18.811 1.00 90.50 227 TYR A O 1
ATOM 1882 N N . CYS A 1 228 ? 13.414 -5.191 -16.996 1.00 87.88 228 CYS A N 1
ATOM 1883 C CA . CYS A 1 228 ? 14.684 -4.693 -17.540 1.00 87.88 228 CYS A CA 1
ATOM 1884 C C . CYS A 1 228 ? 15.585 -5.857 -18.003 1.00 87.88 228 CYS A C 1
ATOM 1886 O O . CYS A 1 228 ? 16.032 -5.874 -19.149 1.00 87.88 228 CYS A O 1
ATOM 1888 N N . GLU A 1 229 ? 15.759 -6.889 -17.169 1.00 87.00 229 GLU A N 1
ATOM 1889 C CA . GLU A 1 229 ? 16.541 -8.092 -17.503 1.00 87.00 229 GLU A CA 1
ATOM 1890 C C . GLU A 1 229 ? 16.011 -8.814 -18.754 1.00 87.00 229 GLU A C 1
ATOM 1892 O O . GLU A 1 229 ? 16.774 -9.287 -19.602 1.00 87.00 229 GLU A O 1
ATOM 1897 N N . ASN A 1 230 ? 14.686 -8.909 -18.907 1.00 86.00 230 ASN A N 1
ATOM 1898 C CA . ASN A 1 230 ? 14.083 -9.537 -20.082 1.00 86.00 230 ASN A CA 1
ATOM 1899 C C . ASN A 1 230 ? 14.352 -8.738 -21.365 1.00 86.00 230 ASN A C 1
ATOM 1901 O O . ASN A 1 230 ? 14.609 -9.346 -22.407 1.00 86.00 230 ASN A O 1
ATOM 1905 N N . GLN A 1 231 ? 14.329 -7.405 -21.299 1.00 83.56 231 GLN A N 1
ATOM 1906 C CA . GLN A 1 231 ? 14.635 -6.539 -22.441 1.00 83.56 231 GLN A CA 1
ATOM 1907 C C . GLN A 1 231 ? 16.100 -6.672 -22.874 1.00 83.56 231 GLN A C 1
ATOM 1909 O O . GLN A 1 231 ? 16.378 -6.827 -24.067 1.00 83.56 231 GLN A O 1
ATOM 1914 N N . GLU A 1 232 ? 17.036 -6.712 -21.923 1.00 77.00 232 GLU A N 1
ATOM 1915 C CA . GLU A 1 232 ? 18.454 -6.949 -22.216 1.00 77.00 232 GLU A CA 1
ATOM 1916 C C . GLU A 1 232 ? 18.686 -8.305 -22.887 1.00 77.00 232 GLU A C 1
ATOM 1918 O O . GLU A 1 232 ? 19.379 -8.403 -23.904 1.00 77.00 232 GLU A O 1
ATOM 1923 N N . ASN A 1 233 ? 18.057 -9.360 -22.366 1.00 74.00 233 ASN A N 1
ATOM 1924 C CA . ASN A 1 233 ? 18.151 -10.699 -22.941 1.00 74.00 233 ASN A CA 1
ATOM 1925 C C . ASN A 1 233 ? 17.599 -10.747 -24.374 1.00 74.00 233 ASN A C 1
ATOM 1927 O O . ASN A 1 233 ? 18.212 -11.356 -25.255 1.00 74.00 233 ASN A O 1
ATOM 1931 N N . GLN A 1 234 ? 16.475 -10.076 -24.646 1.00 71.19 234 GLN A N 1
ATOM 1932 C CA . GLN A 1 234 ? 15.923 -9.972 -26.000 1.00 71.19 234 GLN A CA 1
ATOM 1933 C C . GLN A 1 234 ? 16.830 -9.177 -26.948 1.00 71.19 234 GLN A C 1
ATOM 1935 O O . GLN A 1 234 ? 16.981 -9.567 -28.110 1.00 71.19 234 GLN A O 1
ATOM 1940 N N . ALA A 1 235 ? 17.447 -8.090 -26.479 1.00 65.25 235 ALA A N 1
ATOM 1941 C CA . ALA A 1 235 ? 18.410 -7.320 -27.259 1.00 65.25 235 ALA A CA 1
ATOM 1942 C C . ALA A 1 235 ? 19.642 -8.170 -27.611 1.00 65.25 235 ALA A C 1
ATOM 1944 O O . ALA A 1 235 ? 20.013 -8.262 -28.781 1.00 65.25 235 ALA A O 1
ATOM 1945 N N . ASN A 1 236 ? 20.204 -8.888 -26.637 1.00 63.16 236 ASN A N 1
ATOM 1946 C CA . ASN A 1 236 ? 21.350 -9.775 -26.841 1.00 63.16 236 ASN A CA 1
ATOM 1947 C C . ASN A 1 236 ? 21.036 -10.924 -27.815 1.00 63.16 236 ASN A C 1
ATOM 1949 O O . ASN A 1 236 ? 21.850 -11.243 -28.679 1.00 63.16 236 ASN A O 1
ATOM 1953 N N . LEU A 1 237 ? 19.829 -11.500 -27.763 1.00 57.97 237 LEU A N 1
ATOM 1954 C CA . LEU A 1 237 ? 19.383 -12.528 -28.714 1.00 57.97 237 LEU A CA 1
ATOM 1955 C C . LEU A 1 237 ? 19.194 -12.002 -30.148 1.00 57.97 237 LEU A C 1
ATOM 1957 O O . LEU A 1 237 ? 19.330 -12.772 -31.100 1.00 57.97 237 LEU A O 1
ATOM 1961 N N . LYS A 1 238 ? 18.886 -10.709 -30.328 1.00 56.44 238 LYS A N 1
ATOM 1962 C CA . LYS A 1 238 ? 18.799 -10.067 -31.654 1.00 56.44 238 LYS A CA 1
ATOM 1963 C C . LYS A 1 238 ? 20.174 -9.791 -32.270 1.00 56.44 238 LYS A C 1
ATOM 1965 O O . LYS A 1 238 ? 20.277 -9.780 -33.490 1.00 56.44 238 LYS A O 1
ATOM 1970 N N . VAL A 1 239 ? 21.210 -9.594 -31.452 1.00 51.56 239 VAL A N 1
ATOM 1971 C CA . VAL A 1 239 ? 22.585 -9.302 -31.907 1.00 51.56 239 VAL A CA 1
ATOM 1972 C C . VAL A 1 239 ? 23.336 -10.568 -32.357 1.00 51.56 239 VAL A C 1
ATOM 1974 O O . VAL A 1 239 ? 24.280 -10.477 -33.134 1.00 51.56 239 VAL A O 1
ATOM 1977 N N . VAL A 1 240 ? 22.903 -11.761 -31.932 1.00 47.38 240 VAL A N 1
ATOM 1978 C CA . VAL A 1 240 ? 23.547 -13.055 -32.259 1.00 47.38 240 VAL A CA 1
ATOM 1979 C C . VAL A 1 240 ? 22.959 -13.711 -33.533 1.00 47.38 240 VAL A C 1
ATOM 1981 O O . VAL A 1 240 ? 23.022 -14.927 -33.698 1.00 47.38 240 VAL A O 1
ATOM 1984 N N . LYS A 1 241 ? 22.382 -12.935 -34.461 1.00 37.56 241 LYS A N 1
ATOM 1985 C CA . LYS A 1 241 ? 21.885 -13.437 -35.759 1.00 37.56 241 LYS A CA 1
ATOM 1986 C C . LYS A 1 241 ? 22.633 -12.856 -36.948 1.00 37.56 241 LYS A C 1
ATOM 1988 O O . LYS A 1 241 ? 22.772 -11.618 -37.000 1.00 37.56 241 LYS A O 1
#

Secondary structure (DSSP, 8-state):
--SS-TT--HHHHHHHHHHHHHHTTTT--SGGGG---HHHHHHHHHHHHTTGGGTT-HHHHHHSHHHHHHHHHHHHHT---HHHHHHHHHHHHTTS-HHHHHHHHHHHHHHHHHTT---SSS---SHHHHHHHHHTTTS--HHHHHHHHHHHHT-TT----HHHHHHHHHHHSHHHHHHS-HHHHHHHHHHHHHHHHHHHHH---HHHHHHH-TTS-HHHHHHHHHHHHHHHHHHHHHHT-

Radius of gyration: 19.27 Å; Cα contacts (8 Å, |Δi|>4): 235; chains: 1; bounding box: 43×37×59 Å

Sequence (241 aa):
MNMLDSTLSLKEIEHTLAEAIAKKKGKVRTIGDLQLTSEDYKILSLRFRGFQKYQNNINIYEQFSLSLLTYGSYLFMTEEEPQVISEKIYSLASKIPQHLQRKILEEFDITIKENSLSNPSIHLKTVSQLISLFLFYSHNSNSIYDKYFAEIDECSDGNYTEEFFEKVDQKIFAREYVIYDEQTWNHGLNMQRAAFLDCMRNNLDEAEMLEKYPRLSCLYIESCCKYCENQENQANLKVVK

Foldseek 3Di:
DAQDDLPDALLRVQVSLLVLLVVCPLQQQALLSSPGDPVNLVSLVVNCVVCPVVLAPLVCLLRRVSSVLNNLLVVCLPPPDLVVLVVVLCVSVVVYPPVSVQSSQVSNQVVCVVSNHAQLDPGRRDSLSSSSRSHPNNNCDLVLLVQLVVLVVVPPPVPPDPVSLVVSCCVSVVSVVVRHDPSSVCSQSVLLVVLLCCCQPVVDALVRSSVVRVNDNSNSSVSSNVSNVVVVVVVVVVVVD

pLDDT: mean 82.4, std 9.15, range [37.56, 94.12]